Protein AF-A0AAD5BQA6-F1 (afdb_monomer_lite)

InterPro domains:
  IPR027443 Isopenicillin N synthase-like superfamily [G3DSA:2.60.120.330] (80-271)

pLDDT: mean 74.28, std 20.37, range [23.81, 93.25]

Organism: Ambrosia artemisiifolia (NCBI:txid4212)

Structure (mmCIF, N/CA/C/O backbone):
data_AF-A0AAD5BQA6-F1
#
_entry.id   AF-A0AAD5BQA6-F1
#
loop_
_atom_site.group_PDB
_atom_site.id
_atom_site.type_symbol
_atom_site.label_atom_id
_atom_site.label_alt_id
_atom_site.label_comp_id
_atom_site.label_asym_id
_atom_site.label_entity_id
_atom_site.label_seq_id
_atom_site.pdbx_PDB_ins_code
_atom_site.Cartn_x
_atom_site.Cartn_y
_atom_site.Cartn_z
_atom_site.occupancy
_atom_site.B_iso_or_equiv
_atom_site.auth_seq_id
_atom_site.auth_comp_id
_atom_site.auth_asym_id
_atom_site.auth_atom_id
_atom_site.pdbx_PDB_model_num
ATOM 1 N N . MET A 1 1 ? 14.893 -28.896 12.453 1.00 33.91 1 MET A N 1
ATOM 2 C CA . MET A 1 1 ? 14.801 -27.489 11.997 1.00 33.91 1 MET A CA 1
ATOM 3 C C . MET A 1 1 ? 13.351 -27.235 11.619 1.00 33.91 1 MET A C 1
ATOM 5 O O . MET A 1 1 ? 12.820 -28.103 10.938 1.00 33.91 1 MET A O 1
ATOM 9 N N . PRO A 1 2 ? 12.678 -26.171 12.090 1.00 37.53 2 PRO A N 1
ATOM 10 C CA . PRO A 1 2 ? 11.260 -25.986 11.795 1.00 37.53 2 PRO A CA 1
ATOM 11 C C . PRO A 1 2 ? 11.060 -25.791 10.284 1.00 37.53 2 PRO A C 1
ATOM 13 O O . PRO A 1 2 ? 11.787 -25.034 9.648 1.00 37.53 2 PRO A O 1
ATOM 16 N N . THR A 1 3 ? 10.118 -26.548 9.725 1.00 42.34 3 THR A N 1
ATOM 17 C CA . THR A 1 3 ? 9.929 -26.842 8.293 1.00 42.34 3 THR A CA 1
ATOM 18 C C . THR A 1 3 ? 8.849 -25.991 7.612 1.00 42.34 3 THR A C 1
ATOM 20 O O . THR A 1 3 ? 8.297 -26.394 6.593 1.00 42.34 3 THR A O 1
ATOM 23 N N . SER A 1 4 ? 8.524 -24.810 8.133 1.00 54.81 4 SER A N 1
ATOM 24 C CA . SER A 1 4 ? 7.542 -23.909 7.515 1.00 54.81 4 SER A CA 1
ATOM 25 C C . SER A 1 4 ? 7.793 -22.464 7.929 1.00 54.81 4 SER A C 1
ATOM 27 O O . SER A 1 4 ? 8.153 -22.208 9.079 1.00 54.81 4 SER A O 1
ATOM 29 N N . SER A 1 5 ? 7.579 -21.512 7.015 1.00 58.41 5 SER A N 1
ATOM 30 C CA . SER A 1 5 ? 7.538 -20.092 7.371 1.00 58.41 5 SER A CA 1
ATOM 31 C C . SER A 1 5 ? 6.461 -19.862 8.437 1.00 58.41 5 SER A C 1
ATOM 33 O O . SER A 1 5 ? 5.342 -20.345 8.252 1.00 58.41 5 SER A O 1
ATOM 35 N N . PRO A 1 6 ? 6.740 -19.115 9.518 1.00 68.31 6 PRO A N 1
ATOM 36 C CA . PRO A 1 6 ? 5.726 -18.783 10.521 1.00 68.31 6 PRO A CA 1
ATOM 37 C C . PRO A 1 6 ? 4.678 -17.786 9.996 1.00 68.31 6 PRO A C 1
ATOM 39 O O . PRO A 1 6 ? 3.644 -17.587 10.628 1.00 68.31 6 PRO A O 1
ATOM 42 N N . LEU A 1 7 ? 4.944 -17.155 8.846 1.00 78.94 7 LEU A N 1
ATOM 43 C CA . LEU A 1 7 ? 4.076 -16.145 8.259 1.00 78.94 7 LEU A CA 1
ATOM 44 C C . LEU A 1 7 ? 2.834 -16.741 7.608 1.00 78.94 7 LEU A C 1
ATOM 46 O O . LEU A 1 7 ? 2.902 -17.706 6.842 1.00 78.94 7 LEU A O 1
ATOM 50 N N . VAL A 1 8 ? 1.703 -16.091 7.872 1.00 85.44 8 VAL A N 1
ATOM 51 C CA . VAL A 1 8 ? 0.429 -16.419 7.241 1.00 85.44 8 VAL A CA 1
ATOM 52 C C . VAL A 1 8 ? 0.394 -15.844 5.826 1.00 85.44 8 VAL A C 1
ATOM 54 O O . VAL A 1 8 ? 0.895 -14.746 5.568 1.00 85.44 8 VAL A O 1
ATOM 57 N N . ARG A 1 9 ? -0.205 -16.605 4.908 1.00 87.25 9 ARG A N 1
ATOM 58 C CA . ARG A 1 9 ? -0.409 -16.224 3.508 1.00 87.25 9 ARG A CA 1
ATOM 59 C C . ARG A 1 9 ? -1.873 -15.873 3.302 1.00 87.25 9 ARG A C 1
ATOM 61 O O . ARG A 1 9 ? -2.748 -16.664 3.656 1.00 87.25 9 ARG A O 1
ATOM 68 N N . VAL A 1 10 ? -2.133 -14.699 2.743 1.00 90.44 10 VAL A N 1
ATOM 69 C CA . VAL A 1 10 ? -3.486 -14.191 2.500 1.00 90.44 10 VAL A CA 1
ATOM 70 C C . VAL A 1 10 ? -3.593 -13.753 1.049 1.00 90.44 10 VAL A C 1
ATOM 72 O O . VAL A 1 10 ? -2.739 -13.018 0.564 1.00 90.44 10 VAL A O 1
ATOM 75 N N . ARG A 1 11 ? -4.626 -14.191 0.330 1.00 90.69 11 ARG A N 1
ATOM 76 C CA . ARG A 1 11 ? -4.818 -13.782 -1.066 1.00 90.69 11 ARG A CA 1
ATOM 77 C C . ARG A 1 11 ? -5.412 -12.387 -1.137 1.00 90.69 11 ARG A C 1
ATOM 79 O O . ARG A 1 11 ? -6.344 -12.069 -0.403 1.00 90.69 11 ARG A O 1
ATOM 86 N N . LEU A 1 12 ? -4.931 -11.582 -2.081 1.00 89.56 12 LEU A N 1
ATOM 87 C CA . LEU A 1 12 ? -5.466 -10.246 -2.334 1.00 89.56 12 LEU A CA 1
ATOM 88 C C . LEU A 1 12 ? -6.960 -10.293 -2.683 1.00 89.56 12 LEU A C 1
ATOM 90 O O . LEU A 1 12 ? -7.716 -9.446 -2.223 1.00 89.56 12 LEU A O 1
ATOM 94 N N . SER A 1 13 ? -7.396 -11.305 -3.437 1.00 89.06 13 SER A N 1
ATOM 95 C CA . SER A 1 13 ? -8.810 -11.521 -3.775 1.00 89.06 13 SER A CA 1
ATOM 96 C C . SER A 1 13 ? -9.704 -11.706 -2.550 1.00 89.06 13 SER A C 1
ATOM 98 O O . SER A 1 13 ? -10.872 -11.347 -2.597 1.00 89.06 13 SER A O 1
ATOM 100 N N . ASP A 1 14 ? -9.157 -12.244 -1.456 1.00 89.06 14 ASP A N 1
ATOM 101 C CA . ASP A 1 14 ? -9.901 -12.455 -0.215 1.00 89.06 14 ASP A CA 1
ATOM 102 C C . ASP A 1 14 ? -9.928 -11.183 0.652 1.00 89.06 14 ASP A C 1
ATOM 104 O O . ASP A 1 14 ? -10.754 -11.086 1.551 1.00 89.06 14 ASP A O 1
ATOM 108 N N . LEU A 1 15 ? -9.042 -10.210 0.392 1.00 87.12 15 LEU A N 1
ATOM 109 C CA . LEU A 1 15 ? -8.965 -8.918 1.094 1.00 87.12 15 LEU A CA 1
ATOM 110 C C . LEU A 1 15 ? -9.758 -7.808 0.399 1.00 87.12 15 LEU A C 1
ATOM 112 O O . LEU A 1 15 ? -10.190 -6.854 1.043 1.00 87.12 15 LEU A O 1
ATOM 116 N N . VAL A 1 16 ? -9.948 -7.910 -0.914 1.00 81.81 16 VAL A N 1
ATOM 117 C CA . VAL A 1 16 ? -10.793 -6.988 -1.674 1.00 81.81 16 VAL A CA 1
ATOM 118 C C . VAL A 1 16 ? -12.223 -7.515 -1.586 1.00 81.81 16 VAL A C 1
ATOM 120 O O . VAL A 1 16 ? -12.639 -8.339 -2.393 1.00 81.81 16 VAL A O 1
ATOM 123 N N . GLY A 1 17 ? -12.953 -7.101 -0.546 1.00 64.81 17 GLY A N 1
ATOM 124 C CA . GLY A 1 17 ? -14.353 -7.484 -0.365 1.00 64.81 17 GLY A CA 1
ATOM 125 C C . GLY A 1 17 ? -15.173 -7.146 -1.612 1.00 64.81 17 GLY A C 1
ATOM 126 O O . GLY A 1 17 ? -15.212 -5.990 -2.025 1.00 64.81 17 GLY A O 1
ATOM 127 N N . TYR A 1 18 ? -15.795 -8.157 -2.220 1.00 52.44 18 TYR A N 1
ATOM 128 C CA . TYR A 1 18 ? -16.738 -7.973 -3.321 1.00 52.44 18 TYR A CA 1
ATOM 129 C C . TYR A 1 18 ? -17.976 -7.223 -2.802 1.00 52.44 18 TYR A C 1
ATOM 131 O O . TYR A 1 18 ? -18.426 -7.492 -1.686 1.00 52.44 18 TYR A O 1
ATOM 139 N N . ASP A 1 19 ? -18.481 -6.272 -3.590 1.00 50.84 19 ASP A N 1
ATOM 140 C CA . ASP A 1 19 ? -19.498 -5.270 -3.240 1.00 50.84 19 ASP A CA 1
ATOM 141 C C . ASP A 1 19 ? -20.541 -5.723 -2.195 1.00 50.84 19 ASP A C 1
ATOM 143 O O . ASP A 1 19 ? -21.534 -6.387 -2.490 1.00 50.84 19 ASP A O 1
ATOM 147 N N . GLY A 1 20 ? -20.325 -5.303 -0.945 1.00 53.91 20 GLY A N 1
ATOM 148 C CA . GLY A 1 20 ? -21.360 -5.215 0.089 1.00 53.91 20 GLY A CA 1
ATOM 149 C C . GLY A 1 20 ? -21.608 -6.446 0.969 1.00 53.91 20 GLY A C 1
ATOM 150 O O . GLY A 1 20 ? -22.183 -6.274 2.045 1.00 53.91 20 GLY A O 1
ATOM 151 N N . VAL A 1 21 ? -21.155 -7.655 0.609 1.00 57.34 21 VAL A N 1
ATOM 152 C CA . VAL A 1 21 ? -21.375 -8.857 1.444 1.00 57.34 21 VAL A CA 1
ATOM 153 C C . VAL A 1 21 ? -20.060 -9.360 2.032 1.00 57.34 21 VAL A C 1
ATOM 155 O O . VAL A 1 21 ? -19.203 -9.911 1.342 1.00 57.34 21 VAL A O 1
ATOM 158 N N . GLN A 1 22 ? -19.908 -9.190 3.349 1.00 65.62 22 GLN A N 1
ATOM 159 C CA . GLN A 1 22 ? -18.785 -9.754 4.097 1.00 65.62 22 GLN A CA 1
ATOM 160 C C . GLN A 1 22 ? -18.834 -11.277 3.988 1.00 65.62 22 GLN A C 1
ATOM 162 O O . GLN A 1 22 ? -19.669 -11.931 4.604 1.00 65.62 22 GLN A O 1
ATOM 167 N N . THR A 1 23 ? -17.949 -11.833 3.169 1.00 77.88 23 THR A N 1
ATOM 168 C CA . THR A 1 23 ? -17.827 -13.281 2.996 1.00 77.88 23 THR A CA 1
ATOM 169 C C . THR A 1 23 ? -17.000 -13.856 4.148 1.00 77.88 23 THR A C 1
ATOM 171 O O . THR A 1 23 ? -16.059 -13.210 4.614 1.00 77.88 23 THR A O 1
ATOM 174 N N . ASP A 1 24 ? -17.266 -15.091 4.575 1.00 83.12 24 ASP A N 1
ATOM 175 C CA . ASP A 1 24 ? -16.461 -15.774 5.604 1.00 83.12 24 ASP A CA 1
ATOM 176 C C . ASP A 1 24 ? -14.965 -15.824 5.252 1.00 83.12 24 ASP A C 1
ATOM 178 O O . ASP A 1 24 ? -14.099 -15.735 6.125 1.00 83.12 24 ASP A O 1
ATOM 182 N N . CYS A 1 25 ? -14.649 -15.913 3.956 1.00 86.69 25 CYS A N 1
ATOM 183 C CA . CYS A 1 25 ? -13.285 -15.826 3.439 1.00 86.69 25 CYS A CA 1
ATOM 184 C C . CYS A 1 25 ? -12.621 -14.485 3.776 1.00 86.69 25 CYS A C 1
ATOM 186 O O . CYS A 1 25 ? -11.467 -14.482 4.197 1.00 86.69 25 CYS A O 1
ATOM 188 N N . TYR A 1 26 ? -13.354 -13.373 3.653 1.00 87.88 26 TYR A N 1
ATOM 189 C CA . TYR A 1 26 ? -12.860 -12.038 3.991 1.00 87.88 26 TYR A CA 1
ATOM 190 C C . TYR A 1 26 ? -12.600 -11.911 5.492 1.00 87.88 26 TYR A C 1
ATOM 192 O O . TYR A 1 26 ? -11.524 -11.480 5.895 1.00 87.88 26 TYR A O 1
ATOM 200 N N . LEU A 1 27 ? -13.528 -12.365 6.340 1.00 88.62 27 LEU A N 1
ATOM 201 C CA . LEU A 1 27 ? -13.337 -12.328 7.797 1.00 88.62 27 LEU A CA 1
ATOM 202 C C . LEU A 1 27 ? -12.129 -13.164 8.237 1.00 88.62 27 LEU A C 1
ATOM 204 O O . LEU A 1 27 ? -11.314 -12.705 9.037 1.00 88.62 27 LEU A O 1
ATOM 208 N N . ARG A 1 28 ? -11.966 -14.362 7.665 1.00 90.88 28 ARG A N 1
ATOM 209 C CA . ARG A 1 28 ? -10.795 -15.210 7.920 1.00 90.88 28 ARG A CA 1
ATOM 210 C C . ARG A 1 28 ? -9.503 -14.562 7.421 1.00 90.88 28 ARG A C 1
ATOM 212 O O . ARG A 1 28 ? -8.487 -14.653 8.101 1.00 90.88 28 ARG A O 1
ATOM 219 N N . ALA A 1 29 ? -9.530 -13.921 6.253 1.00 91.75 29 ALA A N 1
ATOM 220 C CA . ALA A 1 29 ? -8.387 -13.205 5.695 1.00 91.75 29 ALA A CA 1
ATOM 221 C C . ALA A 1 29 ? -7.961 -12.029 6.586 1.00 91.75 29 ALA A C 1
ATOM 223 O O . ALA A 1 29 ? -6.770 -11.883 6.853 1.00 91.75 29 ALA A O 1
ATOM 224 N N . VAL A 1 30 ? -8.920 -11.251 7.099 1.00 91.88 30 VAL A N 1
ATOM 225 C CA . VAL A 1 30 ? -8.687 -10.152 8.050 1.00 91.88 30 VAL A CA 1
ATOM 226 C C . VAL A 1 30 ? -8.054 -10.668 9.343 1.00 91.88 30 VAL A C 1
ATOM 228 O O . VAL A 1 30 ? -7.016 -10.157 9.756 1.00 91.88 30 VAL A O 1
ATOM 231 N N . GLU A 1 31 ? -8.621 -11.715 9.947 1.00 92.31 31 GLU A N 1
ATOM 232 C CA . GLU A 1 31 ? -8.102 -12.300 11.193 1.00 92.31 31 GLU A CA 1
ATOM 233 C C . GLU A 1 31 ? -6.677 -12.844 11.018 1.00 92.31 31 GLU A C 1
ATOM 235 O O . GLU A 1 31 ? -5.788 -12.611 11.839 1.00 92.31 31 GLU A O 1
ATOM 240 N N . ASN A 1 32 ? -6.434 -13.525 9.899 1.00 92.06 32 ASN A N 1
ATOM 241 C CA . ASN A 1 32 ? -5.123 -14.047 9.537 1.00 92.06 32 ASN A CA 1
ATOM 242 C C . ASN A 1 32 ? -4.093 -12.935 9.305 1.00 92.06 32 ASN A C 1
ATOM 244 O O . ASN A 1 32 ? -2.955 -13.052 9.764 1.00 92.06 32 ASN A O 1
ATOM 248 N N . LEU A 1 33 ? -4.487 -11.870 8.602 1.00 92.88 33 LEU A N 1
ATOM 249 C CA . LEU A 1 33 ? -3.631 -10.727 8.306 1.00 92.88 33 LEU A CA 1
ATOM 250 C C . LEU A 1 33 ? -3.234 -10.007 9.594 1.00 92.88 33 LEU A C 1
ATOM 252 O O . LEU A 1 33 ? -2.045 -9.884 9.887 1.00 92.88 33 LEU A O 1
ATOM 256 N N . SER A 1 34 ? -4.216 -9.599 10.394 1.00 92.12 34 SER A N 1
ATOM 257 C CA . SER A 1 34 ? -3.971 -8.873 11.639 1.00 92.12 34 SER A CA 1
ATOM 258 C C . SER A 1 34 ? -3.251 -9.739 12.670 1.00 92.12 34 SER A C 1
ATOM 260 O O . SER A 1 34 ? -2.271 -9.293 13.259 1.00 92.12 34 SER A O 1
ATOM 262 N N . GLY A 1 35 ? -3.629 -11.013 12.810 1.00 91.25 35 GLY A N 1
ATOM 263 C CA . GLY A 1 35 ? -2.942 -11.944 13.703 1.00 91.25 35 GLY A CA 1
ATOM 264 C C . GLY A 1 35 ? -1.479 -12.196 13.318 1.00 91.25 35 GLY A C 1
ATOM 265 O O . GLY A 1 35 ? -0.637 -12.369 14.201 1.00 91.25 35 GLY A O 1
ATOM 266 N N . SER A 1 36 ? -1.151 -12.204 12.019 1.00 90.75 36 SER A N 1
ATOM 267 C CA . SER A 1 36 ? 0.240 -12.306 11.551 1.00 90.75 36 SER A CA 1
ATOM 268 C C . SER A 1 36 ? 1.026 -11.028 11.846 1.00 90.75 36 SER A C 1
ATOM 270 O O . SER A 1 36 ? 2.147 -11.114 12.343 1.00 90.75 36 SER A O 1
ATOM 272 N N . LEU A 1 37 ? 0.425 -9.854 11.624 1.00 89.31 37 LEU A N 1
ATOM 273 C CA . LEU A 1 37 ? 1.049 -8.567 11.942 1.00 89.31 37 LEU A CA 1
ATOM 274 C C . LEU A 1 37 ? 1.344 -8.434 13.442 1.00 89.31 37 LEU A C 1
ATOM 276 O O . LEU A 1 37 ? 2.471 -8.118 13.800 1.00 89.31 37 LEU A O 1
ATOM 280 N N . THR A 1 38 ? 0.399 -8.768 14.326 1.00 89.31 38 THR A N 1
ATOM 281 C CA . THR A 1 38 ? 0.604 -8.665 15.784 1.00 89.31 38 THR A CA 1
ATOM 282 C C . THR A 1 38 ? 1.669 -9.628 16.313 1.00 89.31 38 THR A C 1
ATOM 284 O O . THR A 1 38 ? 2.358 -9.306 17.276 1.00 89.31 38 THR A O 1
ATOM 287 N N . ARG A 1 39 ? 1.815 -10.820 15.719 1.00 87.75 39 ARG A N 1
ATOM 288 C CA . ARG A 1 39 ? 2.787 -11.827 16.190 1.00 87.75 39 ARG A CA 1
ATOM 289 C C . ARG A 1 39 ? 4.169 -11.681 15.571 1.00 87.75 39 ARG A C 1
ATOM 291 O O . ARG A 1 39 ? 5.157 -11.987 16.230 1.00 87.75 39 ARG A O 1
ATOM 298 N N . TYR A 1 40 ? 4.233 -11.276 14.307 1.00 84.25 40 TYR A N 1
ATOM 299 C CA . TYR A 1 40 ? 5.450 -11.371 13.508 1.00 84.25 40 TYR A CA 1
ATOM 300 C C . TYR A 1 40 ? 5.867 -10.044 12.862 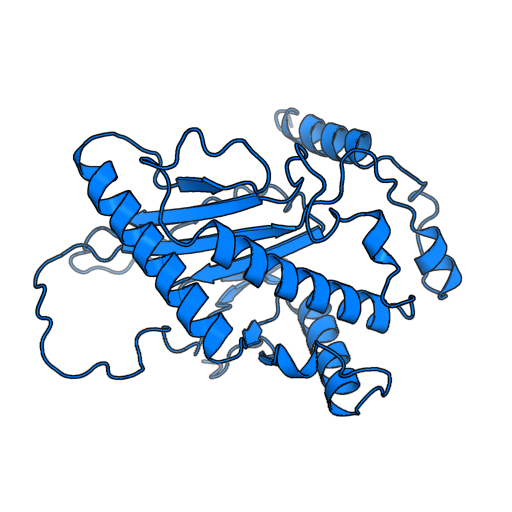1.00 84.25 40 TYR A C 1
ATOM 302 O O . TYR A 1 40 ? 6.940 -10.001 12.272 1.00 84.25 40 TYR A O 1
ATOM 310 N N . ASN A 1 41 ? 5.079 -8.968 12.959 1.00 85.94 41 ASN A N 1
ATOM 311 C CA . ASN A 1 41 ? 5.282 -7.698 12.237 1.00 85.94 41 ASN A CA 1
ATOM 312 C C . ASN A 1 41 ? 5.280 -7.824 10.702 1.00 85.94 41 ASN A C 1
ATOM 314 O O . ASN A 1 41 ? 5.640 -6.882 10.004 1.00 85.94 41 ASN A O 1
ATOM 318 N N . ALA A 1 42 ? 4.872 -8.971 10.155 1.00 88.31 42 ALA A N 1
ATOM 319 C CA . ALA A 1 42 ? 4.754 -9.170 8.717 1.00 88.31 42 ALA A CA 1
ATOM 320 C C . ALA A 1 42 ? 3.648 -10.164 8.362 1.00 88.31 42 ALA A C 1
ATOM 322 O O . ALA A 1 42 ? 3.194 -10.973 9.176 1.00 88.31 42 ALA A O 1
ATOM 323 N N . VAL A 1 43 ? 3.229 -10.100 7.103 1.00 90.81 43 VAL A N 1
ATOM 324 C CA . VAL A 1 43 ? 2.245 -10.979 6.472 1.00 90.81 43 VAL A CA 1
ATOM 325 C C . VAL A 1 43 ? 2.615 -11.132 4.999 1.00 90.81 43 VAL A C 1
ATOM 327 O O . VAL A 1 43 ? 3.141 -10.200 4.390 1.00 90.81 43 VAL A O 1
ATOM 330 N N . VAL A 1 44 ? 2.348 -12.298 4.411 1.00 90.31 44 VAL A N 1
ATOM 331 C CA . VAL A 1 44 ? 2.550 -12.518 2.975 1.00 90.31 44 VAL A CA 1
ATOM 332 C C . VAL A 1 44 ? 1.219 -12.346 2.254 1.00 90.31 44 VAL A C 1
ATOM 334 O O . VAL A 1 44 ? 0.272 -13.088 2.516 1.00 90.31 44 VAL A O 1
ATOM 337 N N . ILE A 1 45 ? 1.156 -11.397 1.319 1.00 91.25 45 ILE A N 1
ATOM 338 C CA . ILE A 1 45 ? -0.018 -11.197 0.464 1.00 91.25 45 ILE A CA 1
ATOM 339 C C . ILE A 1 45 ? 0.229 -11.848 -0.898 1.00 91.25 45 ILE A C 1
ATOM 341 O O . ILE A 1 45 ? 1.188 -11.525 -1.598 1.00 91.25 45 ILE A O 1
ATOM 345 N N . GLU A 1 46 ? -0.649 -12.767 -1.287 1.00 91.12 46 GLU A N 1
ATOM 346 C CA . GLU A 1 46 ? -0.613 -13.421 -2.590 1.00 91.12 46 GLU A CA 1
ATOM 347 C C . GLU A 1 46 ? -1.409 -12.605 -3.607 1.00 91.12 46 GLU A C 1
ATOM 349 O O . GLU A 1 46 ? -2.621 -12.423 -3.480 1.00 91.12 46 GLU A O 1
ATOM 354 N N . LEU A 1 47 ? -0.713 -12.108 -4.623 1.00 89.19 47 LEU A N 1
ATOM 355 C CA . LEU A 1 47 ? -1.307 -11.344 -5.715 1.00 89.19 47 LEU A CA 1
ATOM 356 C C . LEU A 1 47 ? -1.988 -12.277 -6.736 1.00 89.19 47 LEU A C 1
ATOM 358 O O . LEU A 1 47 ? -1.600 -13.441 -6.868 1.00 89.19 47 LEU A O 1
ATOM 362 N N . GLY A 1 48 ? -2.981 -11.764 -7.469 1.00 87.88 48 GLY A N 1
ATOM 363 C CA . GLY A 1 48 ? -3.583 -12.466 -8.614 1.00 87.88 48 GLY A CA 1
ATOM 364 C C . GLY A 1 48 ? -2.638 -12.524 -9.819 1.00 87.88 48 GLY A C 1
ATOM 365 O O . GLY A 1 48 ? -1.616 -11.843 -9.828 1.00 87.88 48 GLY A O 1
ATOM 366 N N . ASP A 1 49 ? -2.959 -13.321 -10.840 1.00 88.00 49 ASP A N 1
ATOM 367 C CA . ASP A 1 49 ? -2.034 -13.588 -11.956 1.00 88.00 49 ASP A CA 1
ATOM 368 C C . ASP A 1 49 ? -1.589 -12.319 -12.704 1.00 88.00 49 ASP A C 1
ATOM 370 O O . ASP A 1 49 ? -0.389 -12.120 -12.898 1.00 88.00 49 ASP A O 1
ATOM 374 N N . GLU A 1 50 ? -2.519 -11.414 -13.018 1.00 89.19 50 GLU A N 1
ATOM 375 C CA . GLU A 1 50 ? -2.226 -10.121 -13.659 1.00 89.19 50 GLU A CA 1
ATOM 376 C C . GLU A 1 50 ? -1.270 -9.260 -12.811 1.00 89.19 50 GLU A C 1
ATOM 378 O O . GLU A 1 50 ? -0.196 -8.851 -13.261 1.00 89.19 50 GLU A O 1
ATOM 383 N N . ASP A 1 51 ? -1.623 -9.052 -11.536 1.00 90.62 51 ASP A N 1
ATOM 384 C CA . ASP A 1 51 ? -0.846 -8.254 -10.582 1.00 90.62 51 ASP A CA 1
ATOM 385 C C . ASP A 1 51 ? 0.556 -8.878 -10.355 1.00 90.62 51 ASP A C 1
ATOM 387 O O . ASP A 1 51 ? 1.558 -8.171 -10.217 1.00 90.62 51 ASP A O 1
ATOM 391 N N . ARG A 1 52 ? 0.668 -10.217 -10.378 1.00 88.75 52 ARG A N 1
ATOM 392 C CA . ARG A 1 52 ? 1.946 -10.948 -10.266 1.00 88.75 52 ARG A CA 1
ATOM 393 C C . ARG A 1 52 ? 2.846 -10.753 -11.476 1.00 88.75 52 ARG A C 1
ATOM 395 O O . ARG A 1 52 ? 4.052 -10.566 -11.299 1.00 88.75 52 ARG A O 1
ATOM 402 N N . VAL A 1 53 ? 2.294 -10.842 -12.687 1.00 90.25 53 VAL A N 1
ATOM 403 C CA . VAL A 1 53 ? 3.054 -10.622 -13.927 1.00 90.25 53 VAL A CA 1
ATOM 404 C C . VAL A 1 53 ? 3.597 -9.199 -13.950 1.00 90.25 53 VAL A C 1
ATOM 406 O O . VAL A 1 53 ? 4.775 -9.006 -14.254 1.00 90.25 53 VAL A O 1
ATOM 409 N N . LEU A 1 54 ? 2.787 -8.227 -13.529 1.00 91.62 54 LEU A N 1
ATOM 410 C CA . LEU A 1 54 ? 3.206 -6.837 -13.411 1.00 91.62 54 LEU A CA 1
ATOM 411 C C . LEU A 1 54 ? 4.344 -6.647 -12.396 1.00 91.62 54 LEU A C 1
ATOM 413 O O . LEU A 1 54 ? 5.327 -5.973 -12.702 1.00 91.62 54 LEU A O 1
ATOM 417 N N . MET A 1 55 ? 4.267 -7.272 -11.213 1.00 90.44 55 MET A N 1
ATOM 418 C CA . MET A 1 55 ? 5.360 -7.212 -10.229 1.00 90.44 55 MET A CA 1
ATOM 419 C C . MET A 1 55 ? 6.658 -7.822 -10.754 1.00 90.44 55 MET A C 1
ATOM 421 O O . MET A 1 55 ? 7.734 -7.267 -10.528 1.00 90.44 55 MET A O 1
ATOM 425 N N . ARG A 1 56 ? 6.569 -8.951 -11.466 1.00 89.50 56 ARG A N 1
ATOM 426 C CA . ARG A 1 56 ? 7.738 -9.583 -12.087 1.00 89.50 56 ARG A CA 1
ATOM 427 C C . ARG A 1 56 ? 8.345 -8.677 -13.155 1.00 89.50 56 ARG A C 1
ATOM 429 O O . ARG A 1 56 ? 9.554 -8.465 -13.136 1.00 89.50 56 ARG A O 1
ATOM 436 N N . CYS A 1 57 ? 7.507 -8.107 -14.020 1.00 90.50 57 CYS A N 1
ATOM 437 C CA . CYS A 1 57 ? 7.934 -7.147 -15.031 1.00 90.50 57 CYS A CA 1
ATOM 438 C C . CYS A 1 57 ? 8.660 -5.961 -14.379 1.00 90.50 57 CYS A C 1
ATOM 440 O O . CYS A 1 57 ? 9.798 -5.683 -14.733 1.00 90.50 57 CYS A O 1
ATOM 442 N N . GLY A 1 58 ? 8.089 -5.360 -13.329 1.00 89.94 58 GLY A N 1
ATOM 443 C CA . GLY A 1 58 ? 8.729 -4.273 -12.583 1.00 89.94 58 GLY A CA 1
ATOM 444 C C . GLY A 1 58 ? 10.094 -4.631 -11.979 1.00 89.94 58 GLY A C 1
ATOM 445 O O . GLY A 1 58 ? 11.022 -3.823 -12.035 1.00 89.94 58 GLY A O 1
ATOM 446 N N . LEU A 1 59 ? 10.247 -5.840 -11.424 1.00 88.69 59 LEU A N 1
ATOM 447 C CA . LEU A 1 59 ? 11.521 -6.326 -10.871 1.00 88.69 59 LEU A CA 1
ATOM 448 C C . LEU A 1 59 ? 12.587 -6.522 -11.959 1.00 88.69 59 LEU A C 1
ATOM 450 O O . LEU A 1 59 ? 13.747 -6.146 -11.768 1.00 88.69 59 LEU A O 1
ATOM 454 N N . GLU A 1 60 ? 12.201 -7.089 -13.103 1.00 88.44 60 GLU A N 1
ATOM 455 C CA . GLU A 1 60 ? 13.077 -7.277 -14.265 1.00 88.44 60 GLU A CA 1
ATOM 456 C C . GLU A 1 60 ? 13.475 -5.932 -14.888 1.00 88.44 60 GLU A C 1
ATOM 458 O O . GLU A 1 60 ? 14.656 -5.708 -15.166 1.00 88.44 60 GLU A O 1
ATOM 463 N N . SER A 1 61 ? 12.528 -5.002 -15.020 1.00 87.88 61 SER A N 1
ATOM 464 C CA . SER A 1 61 ? 12.765 -3.631 -15.480 1.00 87.88 61 SER A CA 1
ATOM 465 C C . SER A 1 61 ? 13.746 -2.893 -14.573 1.00 87.88 61 SER A C 1
ATOM 467 O O . SER A 1 61 ? 14.721 -2.321 -15.063 1.00 87.88 61 SER A O 1
ATOM 469 N N . ALA A 1 62 ? 13.553 -2.963 -13.252 1.00 86.06 62 ALA A N 1
ATOM 470 C CA . ALA A 1 62 ? 14.489 -2.401 -12.281 1.00 86.06 62 ALA A CA 1
ATOM 471 C C . ALA A 1 62 ? 15.879 -3.043 -12.404 1.00 86.06 62 ALA A C 1
ATOM 473 O O . ALA A 1 62 ? 16.890 -2.343 -12.450 1.00 86.06 62 ALA A O 1
ATOM 474 N N . ARG A 1 63 ? 15.951 -4.375 -12.531 1.00 85.00 63 ARG A N 1
ATOM 475 C CA . ARG A 1 63 ? 17.220 -5.094 -12.716 1.00 85.00 63 ARG A CA 1
ATOM 476 C C . ARG A 1 63 ? 17.983 -4.598 -13.941 1.00 85.00 63 ARG A C 1
ATOM 478 O O . ARG A 1 63 ? 19.178 -4.324 -13.847 1.00 85.00 63 ARG A O 1
ATOM 485 N N . MET A 1 64 ? 17.310 -4.519 -15.087 1.00 83.44 64 MET A N 1
ATOM 486 C CA . MET A 1 64 ? 17.923 -4.082 -16.342 1.00 83.44 64 MET A CA 1
ATOM 487 C C . MET A 1 64 ? 18.365 -2.624 -16.254 1.00 83.44 64 MET A C 1
ATOM 489 O O . MET A 1 64 ? 19.487 -2.310 -16.637 1.00 83.44 64 MET A O 1
ATOM 493 N N . TYR A 1 65 ? 17.545 -1.767 -15.648 1.00 84.12 65 TYR A N 1
ATOM 494 C CA . TYR A 1 65 ? 17.881 -0.371 -15.395 1.00 84.12 65 TYR A CA 1
ATOM 495 C C . TYR A 1 65 ? 19.199 -0.207 -14.617 1.00 84.12 65 TYR A C 1
ATOM 497 O O . TYR A 1 65 ? 20.112 0.490 -15.067 1.00 84.12 65 TYR A O 1
ATOM 505 N N . PHE A 1 66 ? 19.347 -0.901 -13.484 1.00 83.12 66 PHE A N 1
ATOM 506 C CA . PHE A 1 66 ? 20.573 -0.823 -12.683 1.00 83.12 66 PHE A CA 1
ATOM 507 C C . PHE A 1 66 ? 21.771 -1.496 -13.352 1.00 83.12 66 PHE A C 1
ATOM 509 O O . PHE A 1 66 ? 22.900 -1.059 -13.142 1.00 83.12 66 PHE A O 1
ATOM 516 N N . ARG A 1 67 ? 21.559 -2.525 -14.180 1.00 79.25 67 ARG A N 1
ATOM 517 C CA . ARG A 1 67 ? 22.640 -3.143 -14.965 1.00 79.25 67 ARG A CA 1
ATOM 518 C C . ARG A 1 67 ? 23.192 -2.192 -16.020 1.00 79.25 67 ARG A C 1
ATOM 520 O O . ARG A 1 67 ? 24.408 -2.046 -16.104 1.00 79.25 67 ARG A O 1
ATOM 527 N N . THR A 1 68 ? 22.321 -1.518 -16.768 1.00 76.19 68 THR A N 1
ATOM 528 C CA . THR A 1 68 ? 22.728 -0.546 -17.792 1.00 76.19 68 THR A CA 1
ATOM 529 C C . THR A 1 68 ? 23.428 0.661 -17.165 1.00 76.19 68 THR A C 1
ATOM 531 O O . THR A 1 68 ? 24.414 1.159 -17.704 1.00 76.19 68 THR A O 1
ATOM 534 N N . ARG A 1 69 ? 22.966 1.120 -15.992 1.00 69.00 69 ARG A N 1
ATOM 535 C CA . ARG A 1 69 ? 23.508 2.323 -15.338 1.00 69.00 69 ARG A CA 1
ATOM 536 C C . ARG A 1 69 ? 24.728 2.051 -14.450 1.00 69.00 69 ARG A C 1
ATOM 538 O O . ARG A 1 69 ? 25.624 2.887 -14.392 1.00 69.00 69 ARG A O 1
ATOM 545 N N . GLY A 1 70 ? 24.803 0.879 -13.820 1.00 56.69 70 GLY A N 1
ATOM 546 C CA . GLY A 1 70 ? 25.906 0.463 -12.944 1.00 56.69 70 GLY A CA 1
ATOM 547 C C . GLY A 1 70 ? 27.232 0.197 -13.663 1.00 56.69 70 GLY A C 1
ATOM 548 O O . GLY A 1 70 ? 28.258 0.076 -13.003 1.00 56.69 70 GLY A O 1
ATOM 549 N N . GLN A 1 71 ? 27.233 0.136 -14.999 1.00 52.91 71 GLN A N 1
ATOM 550 C CA . GLN A 1 71 ? 28.459 0.119 -15.805 1.00 52.91 71 GLN A CA 1
ATOM 551 C C . GLN A 1 71 ? 29.001 1.525 -16.110 1.00 52.91 71 GLN A C 1
ATOM 553 O O . GLN A 1 71 ? 30.197 1.657 -16.347 1.00 52.91 71 GLN A O 1
ATOM 558 N N . ASN A 1 72 ? 28.161 2.569 -16.060 1.00 45.91 72 ASN A N 1
ATOM 559 C CA . ASN A 1 72 ? 28.518 3.911 -16.540 1.00 45.91 72 ASN A CA 1
ATOM 560 C C . ASN A 1 72 ? 28.493 5.014 -15.473 1.00 45.91 72 ASN A C 1
ATOM 562 O O . ASN A 1 72 ? 29.009 6.099 -15.720 1.00 45.91 72 ASN A O 1
ATOM 566 N N . CYS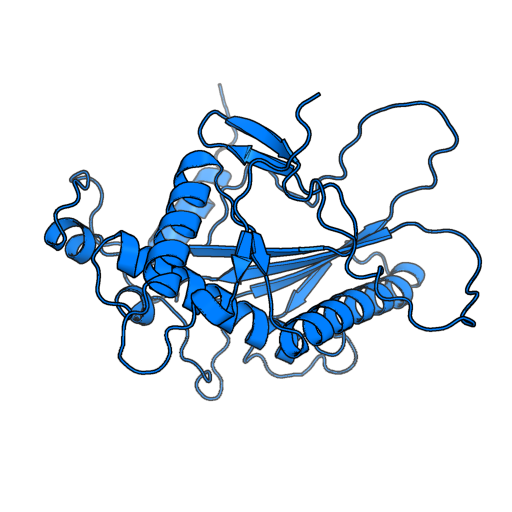 A 1 73 ? 27.909 4.794 -14.295 1.00 41.62 73 CYS A N 1
ATOM 567 C CA . CYS A 1 73 ? 27.882 5.813 -13.248 1.00 41.62 73 CYS A CA 1
ATOM 568 C C . CYS A 1 73 ? 27.676 5.157 -11.881 1.00 41.62 73 CYS A C 1
ATOM 570 O O . CYS A 1 73 ? 26.863 4.241 -11.767 1.00 41.62 73 CYS A O 1
ATOM 572 N N . GLY A 1 74 ? 28.376 5.641 -10.848 1.00 46.53 74 GLY A N 1
ATOM 573 C CA . GLY A 1 74 ? 28.304 5.181 -9.451 1.00 46.53 74 GLY A CA 1
ATOM 574 C C . GLY A 1 74 ? 26.956 5.442 -8.767 1.00 46.53 74 GLY A C 1
ATOM 575 O O . GLY A 1 74 ? 26.896 6.064 -7.715 1.00 46.53 74 GLY A O 1
ATOM 576 N N . SER A 1 75 ? 25.858 5.010 -9.386 1.00 54.50 75 SER A N 1
ATOM 577 C CA . SER A 1 75 ? 24.519 5.028 -8.816 1.00 54.50 75 SER A CA 1
ATOM 578 C C . SER A 1 75 ? 24.482 4.072 -7.628 1.00 54.50 75 SER A C 1
ATOM 580 O O . SER A 1 75 ? 24.859 2.908 -7.754 1.00 54.50 75 SER A O 1
ATOM 582 N N . ASN A 1 76 ? 23.991 4.560 -6.489 1.00 60.69 76 ASN A N 1
ATOM 583 C CA . ASN A 1 76 ? 23.917 3.868 -5.198 1.00 60.69 76 ASN A CA 1
ATOM 584 C C . ASN A 1 76 ? 22.996 2.620 -5.175 1.00 60.69 76 ASN A C 1
ATOM 586 O O . ASN A 1 76 ? 22.514 2.226 -4.117 1.00 60.69 76 ASN A O 1
ATOM 590 N N . GLY A 1 77 ? 22.703 2.003 -6.323 1.00 70.69 77 GLY A N 1
ATOM 591 C CA . GLY A 1 77 ? 21.883 0.796 -6.425 1.00 70.69 77 GLY A CA 1
ATOM 592 C C . GLY A 1 77 ? 20.416 0.999 -6.043 1.00 70.69 77 GLY A C 1
ATOM 593 O O . GLY A 1 77 ? 19.732 0.010 -5.800 1.00 70.69 77 GLY A O 1
ATOM 594 N N . PHE A 1 78 ? 19.923 2.242 -5.977 1.00 79.06 78 PHE A N 1
ATOM 595 C CA . PHE A 1 78 ? 18.520 2.555 -5.693 1.00 79.06 78 PHE A CA 1
ATOM 596 C C . PHE A 1 78 ? 17.950 3.626 -6.635 1.00 79.06 78 PHE A C 1
ATOM 598 O O . PHE A 1 78 ? 18.662 4.512 -7.108 1.00 79.06 78 PHE A O 1
ATOM 605 N N . TYR A 1 79 ? 16.643 3.555 -6.885 1.00 83.50 79 TYR A N 1
ATOM 606 C CA . TYR A 1 79 ? 15.844 4.475 -7.693 1.00 83.50 79 TYR A CA 1
ATOM 607 C C . TYR A 1 79 ? 14.534 4.753 -6.955 1.00 83.50 79 TYR A C 1
ATOM 609 O O . TYR A 1 79 ? 13.887 3.828 -6.465 1.00 83.50 79 TYR A O 1
ATOM 617 N N . LYS A 1 80 ? 14.142 6.025 -6.850 1.00 87.06 80 LYS A N 1
ATOM 618 C CA . LYS A 1 80 ? 12.930 6.448 -6.135 1.00 87.06 80 LYS A CA 1
ATOM 619 C C . LYS A 1 80 ? 11.903 6.956 -7.142 1.00 87.06 80 LYS A C 1
ATOM 621 O O . LYS A 1 80 ? 12.169 7.912 -7.860 1.00 87.06 80 LYS A O 1
ATOM 626 N N . TYR A 1 81 ? 10.729 6.341 -7.148 1.00 87.25 81 TYR A N 1
ATOM 627 C CA . TYR A 1 81 ? 9.572 6.730 -7.940 1.00 87.25 81 TYR A CA 1
ATOM 628 C C . TYR A 1 81 ? 8.483 7.331 -7.045 1.00 87.25 81 TYR A C 1
ATOM 630 O O . TYR A 1 81 ? 8.158 6.797 -5.979 1.00 87.25 81 TYR A O 1
ATOM 638 N N . ARG A 1 82 ? 7.889 8.434 -7.505 1.00 86.31 82 ARG A N 1
ATOM 639 C CA . ARG A 1 82 ? 6.748 9.098 -6.870 1.00 86.31 82 ARG A CA 1
ATOM 640 C C . ARG A 1 82 ? 5.752 9.515 -7.950 1.00 86.31 82 ARG A C 1
ATOM 642 O O . ARG A 1 82 ? 6.128 10.217 -8.886 1.00 86.31 82 ARG A O 1
ATOM 649 N N . ALA A 1 83 ? 4.501 9.082 -7.814 1.00 85.56 83 ALA A N 1
ATOM 650 C CA . ALA A 1 83 ? 3.439 9.413 -8.760 1.00 85.56 83 ALA A CA 1
ATOM 651 C C . ALA A 1 83 ? 3.097 10.915 -8.729 1.00 85.56 83 ALA A C 1
ATOM 653 O O . ALA A 1 83 ? 3.267 11.566 -7.698 1.00 85.56 83 ALA A O 1
ATOM 654 N N . GLY A 1 84 ? 2.626 11.457 -9.857 1.00 77.19 84 GLY A N 1
ATOM 655 C CA . GLY A 1 84 ? 2.159 12.845 -9.970 1.00 77.19 84 GLY A CA 1
ATOM 656 C C . GLY A 1 84 ? 3.248 13.913 -10.143 1.00 77.19 84 GLY A C 1
ATOM 657 O O . GLY A 1 84 ? 2.936 15.081 -10.354 1.00 77.19 84 GLY A O 1
ATOM 658 N N . ARG A 1 85 ? 4.534 13.539 -10.122 1.00 70.69 85 ARG A N 1
ATOM 659 C CA . ARG A 1 85 ? 5.606 14.435 -10.585 1.00 70.69 85 ARG A CA 1
ATOM 660 C C . ARG A 1 85 ? 5.649 14.452 -12.110 1.00 70.69 85 ARG A C 1
ATOM 662 O O . ARG A 1 85 ? 5.457 13.407 -12.734 1.00 70.69 85 ARG A O 1
ATOM 669 N N . ALA A 1 86 ? 5.906 15.631 -12.686 1.00 53.88 86 ALA A N 1
ATOM 670 C CA . ALA A 1 86 ? 6.129 15.775 -14.118 1.00 53.88 86 ALA A CA 1
ATOM 671 C C . ALA A 1 86 ? 7.182 14.754 -14.559 1.00 53.88 86 ALA A C 1
ATOM 673 O O . ALA A 1 86 ? 8.239 14.616 -13.940 1.00 53.88 86 ALA A O 1
ATOM 674 N N . LEU A 1 87 ? 6.831 14.004 -15.598 1.00 51.22 87 LEU A N 1
ATOM 675 C CA . LEU A 1 87 ? 7.611 12.938 -16.210 1.00 51.22 87 LEU A CA 1
ATOM 676 C C . LEU A 1 87 ? 8.816 13.525 -16.979 1.00 51.22 87 LEU A C 1
ATOM 678 O O . LEU A 1 87 ? 9.054 13.194 -18.133 1.00 51.22 87 LEU A O 1
ATOM 682 N N . GLU A 1 88 ? 9.580 14.430 -16.366 1.00 48.84 88 GLU A N 1
ATOM 683 C CA . GLU A 1 88 ? 10.772 15.031 -16.986 1.00 48.84 88 GLU A CA 1
ATOM 684 C C . GLU A 1 88 ? 11.965 14.061 -17.029 1.00 48.84 88 GLU A C 1
ATOM 686 O O . GLU A 1 88 ? 13.036 14.410 -17.503 1.00 48.84 88 GLU A O 1
ATOM 691 N N . ASP A 1 89 ? 11.766 12.815 -16.592 1.00 50.50 89 ASP A N 1
ATOM 692 C CA . ASP A 1 89 ? 12.798 11.781 -16.517 1.00 50.50 89 ASP A CA 1
ATOM 693 C C . ASP A 1 89 ? 12.357 10.480 -17.227 1.00 50.50 89 ASP A C 1
ATOM 695 O O . ASP A 1 89 ? 12.775 9.383 -16.847 1.00 50.50 89 ASP A O 1
ATOM 699 N N . THR A 1 90 ? 11.472 10.585 -18.240 1.00 51.62 90 THR A N 1
ATOM 700 C CA . THR A 1 90 ? 10.940 9.433 -19.016 1.00 51.62 90 THR A CA 1
ATOM 701 C C . THR A 1 90 ? 12.063 8.526 -19.521 1.00 51.62 90 THR A C 1
ATOM 703 O O . THR A 1 90 ? 11.943 7.304 -19.448 1.00 51.62 90 THR A O 1
ATOM 706 N N . ASP A 1 91 ? 13.185 9.118 -19.936 1.00 52.56 91 ASP A N 1
ATOM 707 C CA . ASP A 1 91 ? 14.333 8.392 -20.485 1.00 52.56 91 ASP A CA 1
ATOM 708 C C . ASP A 1 91 ? 15.236 7.764 -19.401 1.00 52.56 91 ASP A C 1
ATOM 710 O O . ASP A 1 91 ? 16.057 6.895 -19.701 1.00 52.56 91 ASP A O 1
ATOM 714 N N . SER A 1 92 ? 15.068 8.147 -18.126 1.00 67.44 92 SER A N 1
ATOM 715 C CA . SER A 1 92 ? 15.917 7.720 -16.999 1.00 67.44 92 SER A CA 1
ATOM 716 C C . SER A 1 92 ? 15.188 6.893 -15.937 1.00 67.44 92 SER A C 1
ATOM 718 O O . SER A 1 92 ? 15.774 6.626 -14.882 1.00 67.44 92 SER A O 1
ATOM 720 N N . SER A 1 93 ? 13.933 6.498 -16.152 1.00 75.56 93 SER A N 1
ATOM 721 C CA . SER A 1 93 ? 13.170 5.679 -15.200 1.00 75.56 93 SER A CA 1
ATOM 722 C C . SER A 1 93 ? 13.098 4.212 -15.643 1.00 75.56 93 SER A C 1
ATOM 724 O O . SER A 1 93 ? 13.031 3.937 -16.842 1.00 75.56 93 SER A O 1
ATOM 726 N N . PRO A 1 94 ? 13.109 3.231 -14.718 1.00 80.88 94 PRO A N 1
ATOM 727 C CA . PRO A 1 94 ? 12.760 1.866 -15.079 1.00 80.88 94 PRO A CA 1
ATOM 728 C C . PRO A 1 94 ? 11.337 1.837 -15.666 1.00 80.88 94 PRO A C 1
ATOM 730 O O . PRO A 1 94 ? 10.439 2.478 -15.110 1.00 80.88 94 PRO A O 1
ATOM 733 N N . PRO A 1 95 ? 11.086 1.081 -16.748 1.00 83.12 95 PRO A N 1
ATOM 734 C CA . PRO A 1 95 ? 9.733 0.938 -17.267 1.00 83.12 95 PRO A CA 1
ATOM 735 C C . PRO A 1 95 ? 8.804 0.289 -16.227 1.00 83.12 95 PRO A C 1
ATOM 737 O O . PRO A 1 95 ? 9.250 -0.363 -15.279 1.00 83.12 95 PRO A O 1
ATOM 740 N N . CYS A 1 96 ? 7.496 0.494 -16.400 1.00 84.88 96 CYS A N 1
ATOM 741 C CA . CYS A 1 96 ? 6.426 -0.086 -15.576 1.00 84.88 96 CYS A CA 1
ATOM 742 C C . CYS A 1 96 ? 6.334 0.418 -14.120 1.00 84.88 96 CYS A C 1
ATOM 744 O O . CYS A 1 96 ? 5.463 -0.041 -13.383 1.00 84.88 96 CYS A O 1
ATOM 746 N N . MET A 1 97 ? 7.156 1.382 -13.678 1.00 88.81 97 MET A N 1
ATOM 747 C CA . MET A 1 97 ? 7.112 1.871 -12.284 1.00 88.81 97 MET A CA 1
ATOM 748 C C . MET A 1 97 ? 5.772 2.512 -11.902 1.00 88.81 97 MET A C 1
ATOM 750 O O . MET A 1 97 ? 5.313 2.323 -10.778 1.00 88.81 97 MET A O 1
ATOM 754 N N . ALA A 1 98 ? 5.107 3.206 -12.830 1.00 89.38 98 ALA A N 1
ATOM 755 C CA . ALA A 1 98 ? 3.780 3.781 -12.597 1.00 89.38 98 ALA A CA 1
ATOM 756 C C . ALA A 1 98 ? 2.715 2.701 -12.335 1.00 89.38 98 ALA A C 1
ATOM 758 O O . ALA A 1 98 ? 1.908 2.808 -11.408 1.00 89.38 98 ALA A O 1
ATOM 759 N N . ASP A 1 99 ? 2.744 1.626 -13.121 1.00 91.31 99 ASP A N 1
ATOM 760 C CA . ASP A 1 99 ? 1.823 0.502 -12.982 1.00 91.31 99 ASP A CA 1
ATOM 761 C C . ASP A 1 99 ? 2.100 -0.282 -11.700 1.00 91.31 99 ASP A C 1
ATOM 763 O O . ASP A 1 99 ? 1.173 -0.603 -10.953 1.00 91.31 99 ASP A O 1
ATOM 767 N N . VAL A 1 100 ? 3.380 -0.517 -11.390 1.00 92.81 100 VAL A N 1
ATOM 768 C CA . VAL A 1 100 ? 3.806 -1.141 -10.132 1.00 92.81 100 VAL A CA 1
ATOM 769 C C . VAL A 1 100 ? 3.331 -0.321 -8.936 1.00 92.81 100 VAL A C 1
ATOM 771 O O . VAL A 1 100 ? 2.758 -0.883 -8.004 1.00 92.81 100 VAL A O 1
ATOM 774 N N . PHE A 1 101 ? 3.527 0.999 -8.969 1.00 92.44 101 PHE A N 1
ATOM 775 C CA . PHE A 1 101 ? 3.097 1.912 -7.913 1.00 92.44 101 PHE A CA 1
ATOM 776 C C . PHE A 1 101 ? 1.587 1.820 -7.682 1.00 92.44 101 PHE A C 1
ATOM 778 O O . PHE A 1 101 ? 1.135 1.674 -6.547 1.00 92.44 101 PHE A O 1
ATOM 785 N N . ARG A 1 102 ? 0.799 1.837 -8.760 1.00 92.06 102 ARG A N 1
ATOM 786 C CA . ARG A 1 102 ? -0.662 1.708 -8.704 1.00 92.06 102 ARG A CA 1
ATOM 787 C C . ARG A 1 102 ? -1.101 0.349 -8.151 1.00 92.06 102 ARG A C 1
ATOM 789 O O . ARG A 1 102 ? -1.995 0.296 -7.306 1.00 92.06 102 ARG A O 1
ATOM 796 N N . CYS A 1 103 ? -0.451 -0.734 -8.574 1.00 92.50 103 CYS A N 1
ATOM 797 C CA . CYS A 1 103 ? -0.718 -2.085 -8.081 1.00 92.50 103 CYS A CA 1
ATOM 798 C C . CYS A 1 103 ? -0.381 -2.229 -6.588 1.00 92.50 103 CYS A C 1
ATOM 800 O O . CYS A 1 103 ? -1.218 -2.681 -5.809 1.00 92.50 103 CYS A O 1
ATOM 802 N N . MET A 1 104 ? 0.808 -1.800 -6.157 1.00 92.62 104 MET A N 1
ATOM 803 C CA . MET A 1 104 ? 1.195 -1.839 -4.743 1.00 92.62 104 MET A CA 1
ATOM 804 C C . MET A 1 104 ? 0.307 -0.922 -3.889 1.00 92.62 104 MET A C 1
ATOM 806 O O . MET A 1 104 ? -0.128 -1.327 -2.814 1.00 92.62 104 MET A O 1
ATOM 810 N N . GLY A 1 105 ? -0.073 0.256 -4.391 1.00 92.00 105 GLY A N 1
ATOM 811 C CA . GLY A 1 105 ? -1.023 1.145 -3.719 1.00 92.00 105 GLY A CA 1
ATOM 812 C C . GLY A 1 105 ? -2.411 0.520 -3.529 1.00 92.00 105 GLY A C 1
ATOM 813 O O . GLY A 1 105 ? -3.014 0.673 -2.468 1.00 92.00 105 GLY A O 1
ATOM 814 N N . LYS A 1 106 ? -2.915 -0.234 -4.517 1.00 91.94 106 LYS A N 1
ATOM 815 C CA . LYS A 1 106 ? -4.162 -1.017 -4.397 1.00 91.94 106 LYS A CA 1
ATOM 816 C C . LYS A 1 106 ? -4.055 -2.067 -3.286 1.00 91.94 106 LYS A C 1
ATOM 818 O O . LYS A 1 106 ? -4.957 -2.172 -2.459 1.00 91.94 106 LYS A O 1
ATOM 823 N N . VAL A 1 107 ? -2.950 -2.813 -3.245 1.00 93.25 107 VAL A N 1
ATOM 824 C CA . VAL A 1 107 ? -2.697 -3.843 -2.220 1.00 93.25 107 VAL A CA 1
ATOM 825 C C . VAL A 1 107 ? -2.604 -3.222 -0.826 1.00 93.25 107 VAL A C 1
ATOM 827 O O . VAL A 1 107 ? -3.209 -3.732 0.114 1.00 93.25 107 VAL A O 1
ATOM 830 N N . ALA A 1 108 ? -1.898 -2.098 -0.696 1.00 93.19 108 ALA A N 1
ATOM 831 C CA . ALA A 1 108 ? -1.705 -1.420 0.581 1.00 93.19 108 ALA A CA 1
ATOM 832 C C . ALA A 1 108 ? -3.031 -0.883 1.142 1.00 93.19 108 ALA A C 1
ATOM 834 O O . ALA A 1 108 ? -3.322 -1.073 2.321 1.00 93.19 108 ALA A O 1
ATOM 835 N N . ARG A 1 109 ? -3.882 -0.293 0.288 1.00 91.75 109 ARG A N 1
ATOM 836 C CA . ARG A 1 109 ? -5.235 0.141 0.679 1.00 91.75 109 ARG A CA 1
ATOM 837 C C . ARG A 1 109 ? -6.122 -1.039 1.088 1.00 91.75 109 ARG A C 1
ATOM 839 O O . ARG A 1 109 ? -6.810 -0.951 2.098 1.00 91.75 109 ARG A O 1
ATOM 846 N N . ALA A 1 110 ? -6.065 -2.165 0.373 1.00 91.19 110 ALA A N 1
ATOM 847 C CA . ALA A 1 110 ? -6.799 -3.373 0.765 1.00 91.19 110 ALA A CA 1
ATOM 848 C C . ALA A 1 110 ? -6.345 -3.906 2.140 1.00 91.19 110 ALA A C 1
ATOM 850 O O . ALA A 1 110 ? -7.178 -4.271 2.969 1.00 91.19 110 ALA A O 1
ATOM 851 N N . ALA A 1 111 ? -5.036 -3.891 2.412 1.00 92.88 111 ALA A N 1
ATOM 852 C CA . ALA A 1 111 ? -4.488 -4.265 3.714 1.00 92.88 111 ALA A CA 1
ATOM 853 C C . ALA A 1 111 ? -4.918 -3.294 4.830 1.00 92.88 111 ALA A C 1
ATOM 855 O O . ALA A 1 111 ? -5.324 -3.749 5.898 1.00 92.88 111 ALA A O 1
ATOM 856 N N . LEU A 1 112 ? -4.910 -1.977 4.587 1.00 91.38 112 LEU A N 1
ATOM 857 C CA . LEU A 1 112 ? -5.415 -0.993 5.556 1.00 91.38 112 LEU A CA 1
ATOM 858 C C . LEU A 1 112 ? -6.902 -1.173 5.853 1.00 91.38 112 LEU A C 1
ATOM 860 O O . LEU A 1 112 ? -7.292 -1.113 7.016 1.00 91.38 112 LEU A O 1
ATOM 864 N N . ASN A 1 113 ? -7.725 -1.445 4.841 1.00 90.25 113 ASN A N 1
ATOM 865 C CA . ASN A 1 113 ? -9.153 -1.699 5.040 1.00 90.25 113 ASN A CA 1
ATOM 866 C C . ASN A 1 113 ? -9.383 -2.951 5.901 1.00 90.25 113 ASN A C 1
ATOM 868 O O . ASN A 1 113 ? -10.272 -2.966 6.758 1.00 90.25 113 ASN A O 1
ATOM 872 N N . ALA A 1 114 ? -8.555 -3.984 5.718 1.00 90.50 114 ALA A N 1
ATOM 873 C CA . ALA A 1 114 ? -8.573 -5.177 6.556 1.00 90.50 114 ALA A CA 1
ATOM 874 C C . ALA A 1 114 ? -8.163 -4.867 8.007 1.00 90.50 114 ALA A C 1
ATOM 876 O O . ALA A 1 114 ? -8.856 -5.273 8.940 1.00 90.50 114 ALA A O 1
ATOM 877 N N . ILE A 1 115 ? -7.103 -4.077 8.212 1.00 91.44 115 ILE A N 1
ATOM 878 C CA . ILE A 1 115 ? -6.674 -3.625 9.546 1.00 91.44 115 ILE A CA 1
ATOM 879 C C . ILE A 1 115 ? -7.769 -2.781 10.213 1.00 91.44 115 ILE A C 1
ATOM 881 O O . ILE A 1 115 ? -8.107 -3.024 11.372 1.00 91.44 115 ILE A O 1
ATOM 885 N N . ALA A 1 116 ? -8.386 -1.848 9.481 1.00 90.88 116 ALA A N 1
ATOM 886 C CA . ALA A 1 116 ? -9.507 -1.043 9.965 1.00 90.88 116 ALA A CA 1
ATOM 887 C C . ALA A 1 116 ? -10.646 -1.939 10.461 1.00 90.88 116 ALA A C 1
ATOM 889 O O . ALA A 1 116 ? -11.186 -1.729 11.548 1.00 90.88 116 ALA A O 1
ATOM 890 N N . ARG A 1 117 ? -10.966 -2.993 9.700 1.00 90.06 117 ARG A N 1
ATOM 891 C CA . ARG A 1 117 ? -12.008 -3.948 10.073 1.00 90.06 117 ARG A CA 1
ATOM 892 C C . ARG A 1 117 ? -11.660 -4.724 11.340 1.00 90.06 117 ARG A C 1
ATOM 894 O O . ARG A 1 117 ? -12.536 -4.876 12.191 1.00 90.06 117 ARG A O 1
ATOM 901 N N . HIS A 1 118 ? -10.417 -5.180 11.488 1.00 90.31 118 HIS A N 1
ATOM 902 C CA . HIS A 1 118 ? -9.961 -5.857 12.706 1.00 90.31 118 HIS A CA 1
ATOM 903 C C . HIS A 1 118 ? -10.044 -4.937 13.936 1.00 90.31 118 HIS A C 1
ATOM 905 O O . HIS A 1 118 ? -10.476 -5.358 15.007 1.00 90.31 118 HIS A O 1
ATOM 911 N N . LEU A 1 119 ? -9.750 -3.646 13.756 1.00 90.81 119 LEU A N 1
ATOM 912 C CA . LEU A 1 119 ? -9.919 -2.613 14.782 1.00 90.81 119 LEU A CA 1
ATOM 913 C C . LEU A 1 119 ? -11.381 -2.191 15.005 1.00 90.81 119 LEU A C 1
ATOM 915 O O . LEU A 1 119 ? -11.633 -1.316 15.829 1.00 90.81 119 LEU A O 1
ATOM 919 N N . ARG A 1 120 ? -12.351 -2.815 14.324 1.00 90.00 120 ARG A N 1
ATOM 920 C CA . ARG A 1 120 ? -13.786 -2.471 14.381 1.00 90.00 120 ARG A CA 1
ATOM 921 C C . ARG A 1 120 ? -14.086 -1.032 13.945 1.00 90.00 120 ARG A C 1
ATOM 923 O O . ARG A 1 120 ? -15.094 -0.455 14.344 1.00 90.00 120 ARG A O 1
ATOM 930 N N . LEU A 1 121 ? -13.229 -0.472 13.098 1.00 89.12 121 LEU A N 1
ATOM 931 C CA . LEU A 1 121 ? -13.435 0.813 12.447 1.00 89.12 121 LEU A CA 1
ATOM 932 C C . LEU A 1 121 ? -14.255 0.642 11.164 1.00 89.12 121 LEU A C 1
ATOM 934 O O . LEU A 1 121 ? -14.463 -0.469 10.660 1.00 89.12 121 LEU A O 1
ATOM 938 N N . ARG A 1 122 ? -14.702 1.771 10.608 1.00 85.75 122 ARG A N 1
ATOM 939 C CA . ARG A 1 122 ? -15.224 1.807 9.240 1.00 85.75 122 ARG A CA 1
ATOM 940 C C . ARG A 1 122 ? -14.106 1.480 8.248 1.00 85.75 122 ARG A C 1
ATOM 942 O O . ARG A 1 122 ? -12.952 1.827 8.480 1.00 85.75 122 ARG A O 1
ATOM 949 N N . SER A 1 123 ? -14.448 0.858 7.122 1.00 82.75 123 SER A N 1
ATOM 950 C CA . SER A 1 123 ? -13.468 0.506 6.085 1.00 82.75 123 SER A CA 1
ATOM 951 C C . SER A 1 123 ? -12.769 1.721 5.468 1.00 82.75 123 SER A C 1
ATOM 953 O O . SER A 1 123 ? -11.656 1.584 4.992 1.00 82.75 123 SER A O 1
ATOM 955 N N . ASP A 1 124 ? -13.390 2.899 5.506 1.00 84.19 124 ASP A N 1
ATOM 956 C CA . ASP A 1 124 ? -12.837 4.166 5.020 1.00 84.19 124 ASP A CA 1
ATOM 957 C C . ASP A 1 124 ? -12.156 4.999 6.117 1.00 84.19 124 ASP A C 1
ATOM 959 O O . ASP A 1 124 ? -11.757 6.135 5.867 1.00 84.19 124 ASP A O 1
ATOM 963 N N . ALA A 1 125 ? -11.991 4.450 7.327 1.00 86.56 125 ALA A N 1
ATOM 964 C CA . ALA A 1 125 ? -11.465 5.193 8.470 1.00 86.56 125 ALA A CA 1
ATOM 965 C C . ALA A 1 125 ? -10.070 5.778 8.221 1.00 86.56 125 ALA A C 1
ATOM 967 O O . ALA A 1 125 ? -9.762 6.814 8.791 1.00 86.56 125 ALA A O 1
ATOM 968 N N . PHE A 1 126 ? -9.253 5.169 7.358 1.00 89.62 126 PHE A N 1
ATOM 969 C CA . PHE A 1 126 ? -7.916 5.668 7.023 1.00 89.62 126 PHE A CA 1
ATOM 970 C C . PHE A 1 126 ? -7.861 6.483 5.727 1.00 89.62 126 PHE A C 1
ATOM 972 O O . PHE A 1 126 ? -6.816 7.049 5.433 1.00 89.62 126 PHE A O 1
ATOM 979 N N . ASN A 1 127 ? -8.951 6.588 4.958 1.00 89.06 127 ASN A N 1
ATOM 980 C CA . ASN A 1 127 ? -8.916 7.241 3.643 1.00 89.06 127 ASN A CA 1
ATOM 981 C C . ASN A 1 127 ? -8.516 8.718 3.731 1.00 89.06 127 ASN A C 1
ATOM 983 O O . ASN A 1 127 ? -7.792 9.191 2.869 1.00 89.06 127 ASN A O 1
ATOM 987 N N . HIS A 1 128 ? -8.917 9.410 4.800 1.00 89.38 128 HIS A N 1
ATOM 988 C CA . HIS A 1 128 ? -8.558 10.810 5.051 1.00 89.38 128 HIS A CA 1
ATOM 989 C C . HIS A 1 128 ? -7.058 11.037 5.313 1.00 89.38 128 HIS A C 1
ATOM 991 O O . HIS A 1 128 ? -6.608 12.177 5.308 1.00 89.38 128 HIS A O 1
ATOM 997 N N . LEU A 1 129 ? -6.296 9.972 5.589 1.00 90.56 129 LEU A N 1
ATOM 998 C CA . LEU A 1 129 ? -4.845 10.038 5.740 1.00 90.56 129 LEU A CA 1
ATOM 999 C C . LEU A 1 129 ? -4.119 9.797 4.418 1.00 90.56 129 LEU A C 1
ATOM 1001 O O . LEU A 1 129 ? -2.921 10.026 4.359 1.00 90.56 129 LEU A O 1
ATOM 1005 N N . LEU A 1 130 ? -4.777 9.257 3.393 1.00 91.44 130 LEU A N 1
ATOM 1006 C CA . LEU A 1 130 ? -4.119 8.755 2.188 1.00 91.44 130 LEU A CA 1
ATOM 1007 C C . LEU A 1 130 ? -4.323 9.696 1.008 1.00 91.44 130 LEU A C 1
ATOM 1009 O O . LEU A 1 130 ? -5.311 10.415 0.944 1.00 91.44 130 LEU A O 1
ATOM 1013 N N . ASP A 1 131 ? -3.417 9.623 0.031 1.00 89.50 131 ASP A N 1
ATOM 1014 C CA . ASP A 1 131 ? -3.616 10.321 -1.236 1.00 89.50 131 ASP A CA 1
ATOM 1015 C C . ASP A 1 131 ? -4.862 9.801 -1.974 1.00 89.50 131 ASP A C 1
ATOM 1017 O O . ASP A 1 131 ? -5.116 8.581 -2.013 1.00 89.50 131 ASP A O 1
ATOM 1021 N N . ASP A 1 132 ? -5.569 10.723 -2.633 1.00 84.88 132 ASP A N 1
ATOM 1022 C CA . ASP A 1 132 ? -6.684 10.416 -3.525 1.00 84.88 132 ASP A CA 1
ATOM 1023 C C . ASP A 1 132 ? -6.263 9.443 -4.638 1.00 84.88 132 ASP A C 1
ATOM 1025 O O . ASP A 1 132 ? -5.106 9.373 -5.072 1.00 84.88 132 ASP A O 1
ATOM 1029 N N . ASN A 1 133 ? -7.217 8.631 -5.092 1.00 81.62 133 ASN A N 1
ATOM 1030 C CA . ASN A 1 133 ? -6.992 7.642 -6.140 1.00 81.62 133 ASN A CA 1
ATOM 1031 C C . ASN A 1 133 ? -8.135 7.676 -7.168 1.00 81.62 133 ASN A C 1
ATOM 1033 O O . ASN A 1 133 ? -9.206 7.139 -6.870 1.00 81.62 133 ASN A O 1
ATOM 1037 N N . PRO A 1 134 ? -7.919 8.233 -8.376 1.00 82.75 134 PRO A N 1
ATOM 1038 C CA . PRO A 1 134 ? -6.652 8.764 -8.904 1.00 82.75 134 PRO A CA 1
ATOM 1039 C C . PRO A 1 134 ? -6.205 10.072 -8.226 1.00 82.75 134 PRO A C 1
ATOM 1041 O O . PRO A 1 134 ? -7.025 10.780 -7.654 1.00 82.75 134 PRO A O 1
ATOM 1044 N N . LEU A 1 135 ? -4.906 10.384 -8.314 1.00 84.44 135 LEU A N 1
ATOM 1045 C CA . LEU A 1 135 ? -4.345 11.635 -7.790 1.00 84.44 135 LEU A CA 1
ATOM 1046 C C . LEU A 1 135 ? -4.942 12.854 -8.517 1.00 84.44 135 LEU A C 1
ATOM 1048 O O . LEU A 1 135 ? -5.158 12.770 -9.734 1.00 84.44 135 LEU A O 1
ATOM 1052 N N . PRO A 1 136 ? -5.146 13.991 -7.830 1.00 82.56 136 PRO A N 1
ATOM 1053 C CA . PRO A 1 136 ? -5.568 15.230 -8.466 1.00 82.56 136 PRO A CA 1
ATOM 1054 C C . PRO A 1 136 ? -4.509 15.741 -9.452 1.00 82.56 136 PRO A C 1
ATOM 1056 O O . PRO A 1 136 ? -3.321 15.415 -9.368 1.00 82.56 136 PRO A O 1
ATOM 1059 N N . ALA A 1 137 ? -4.936 16.551 -10.421 1.00 76.75 137 ALA A N 1
ATOM 1060 C CA . ALA A 1 137 ? -4.020 17.116 -11.406 1.00 76.75 137 ALA A CA 1
ATOM 1061 C C . ALA A 1 137 ? -2.948 17.987 -10.722 1.00 76.75 137 ALA A C 1
ATOM 1063 O O . ALA A 1 137 ? -3.273 18.834 -9.897 1.00 76.75 137 ALA A O 1
ATOM 1064 N N . ASN A 1 138 ? -1.683 17.809 -11.119 1.00 76.38 138 ASN A N 1
ATOM 1065 C CA . ASN A 1 138 ? -0.500 18.506 -10.586 1.00 76.38 138 ASN A CA 1
ATOM 1066 C C . ASN A 1 138 ? -0.136 18.201 -9.124 1.00 76.38 138 ASN A C 1
ATOM 1068 O O . ASN A 1 138 ? 0.744 18.861 -8.570 1.00 76.38 138 ASN A O 1
ATOM 1072 N N . GLU A 1 139 ? -0.748 17.190 -8.512 1.00 82.38 139 GLU A N 1
ATOM 1073 C CA . GLU A 1 139 ? -0.380 16.755 -7.170 1.00 82.38 139 GLU A CA 1
ATOM 1074 C C . GLU A 1 139 ? 0.532 15.535 -7.208 1.00 82.38 139 GLU A C 1
ATOM 1076 O O . GLU A 1 139 ? 0.267 14.542 -7.886 1.00 82.38 139 GLU A O 1
ATOM 1081 N N . ALA A 1 140 ? 1.621 15.604 -6.444 1.00 84.50 140 ALA A N 1
ATOM 1082 C CA . ALA A 1 140 ? 2.510 14.473 -6.248 1.00 84.50 140 ALA A CA 1
ATOM 1083 C C . ALA A 1 140 ? 2.048 13.639 -5.051 1.00 84.50 140 ALA A C 1
ATOM 1085 O O . ALA A 1 140 ? 1.761 14.179 -3.987 1.00 84.50 140 ALA A O 1
ATOM 1086 N N . SER A 1 141 ? 2.076 12.317 -5.198 1.00 88.00 141 SER A N 1
ATOM 1087 C CA . SER A 1 141 ? 1.754 11.401 -4.104 1.00 88.00 141 SER A CA 1
ATOM 1088 C C . SER A 1 141 ? 2.735 11.546 -2.938 1.00 88.00 141 SER A C 1
ATOM 1090 O O . SER A 1 141 ? 3.947 11.700 -3.128 1.00 88.00 141 SER A O 1
ATOM 1092 N N . SER A 1 142 ? 2.217 11.435 -1.719 1.00 89.12 142 SER A N 1
ATOM 1093 C CA . SER A 1 142 ? 3.009 11.343 -0.492 1.00 89.12 142 SER A CA 1
ATOM 1094 C C . SER A 1 142 ? 3.786 10.022 -0.437 1.00 89.12 142 SER A C 1
ATOM 1096 O O . SER A 1 142 ? 4.939 9.972 0.008 1.00 89.12 142 SER A O 1
ATOM 1098 N N . SER A 1 143 ? 3.177 8.955 -0.959 1.00 90.19 143 SER A N 1
ATOM 1099 C CA . SER A 1 143 ? 3.741 7.604 -1.006 1.00 90.19 143 SER A CA 1
ATOM 1100 C C . SER A 1 143 ? 4.916 7.485 -1.981 1.00 90.19 143 SER A C 1
ATOM 1102 O O . SER A 1 143 ? 5.044 8.234 -2.954 1.00 90.19 143 SER A O 1
ATOM 1104 N N . VAL A 1 144 ? 5.816 6.535 -1.718 1.00 90.38 144 VAL A N 1
ATOM 1105 C CA . VAL A 1 144 ? 7.063 6.374 -2.485 1.00 90.38 144 VAL A CA 1
ATOM 1106 C C . VAL A 1 144 ? 7.295 4.908 -2.813 1.00 90.38 144 VAL A C 1
ATOM 1108 O O . VAL A 1 144 ? 7.264 4.054 -1.929 1.00 90.38 144 VAL A O 1
ATOM 1111 N N . LEU A 1 145 ? 7.604 4.633 -4.078 1.00 89.31 145 LEU A N 1
ATOM 1112 C CA . LEU A 1 145 ? 8.121 3.345 -4.528 1.00 89.31 145 LEU A CA 1
ATOM 1113 C C . LEU A 1 145 ? 9.638 3.448 -4.681 1.00 89.31 145 LEU A C 1
ATOM 1115 O O . LEU A 1 145 ? 10.146 4.348 -5.342 1.00 89.31 145 LEU A O 1
ATOM 1119 N N . VAL A 1 146 ? 10.370 2.526 -4.076 1.00 88.38 146 VAL A N 1
ATOM 1120 C CA . VAL A 1 146 ? 11.826 2.446 -4.165 1.00 88.38 146 VAL A CA 1
ATOM 1121 C C . VAL A 1 146 ? 12.190 1.141 -4.850 1.00 88.38 146 VAL A C 1
ATOM 1123 O O . VAL A 1 146 ? 11.849 0.066 -4.364 1.00 88.38 146 VAL A O 1
ATOM 1126 N N . ALA A 1 147 ? 12.880 1.234 -5.978 1.00 87.69 147 ALA A N 1
ATOM 1127 C CA . ALA A 1 147 ? 13.519 0.097 -6.612 1.00 87.69 147 ALA A CA 1
ATOM 1128 C C . ALA A 1 147 ? 14.977 0.037 -6.163 1.00 87.69 147 ALA A C 1
ATOM 1130 O O . ALA A 1 147 ? 15.669 1.051 -6.193 1.00 87.69 147 ALA A O 1
ATOM 1131 N N . SER A 1 148 ? 15.445 -1.145 -5.782 1.00 84.25 148 SER A N 1
ATOM 1132 C CA . SER A 1 148 ? 16.819 -1.365 -5.339 1.00 84.25 148 SER A CA 1
ATOM 1133 C C . SER A 1 148 ? 17.409 -2.596 -6.009 1.00 84.25 148 SER A C 1
ATOM 1135 O O . SER A 1 148 ? 16.707 -3.573 -6.280 1.00 84.25 148 SER A O 1
ATOM 1137 N N . TYR A 1 149 ? 18.714 -2.562 -6.248 1.00 82.19 149 TYR A N 1
ATOM 1138 C CA . TYR A 1 149 ? 19.488 -3.678 -6.764 1.00 82.19 149 TYR A CA 1
ATOM 1139 C C . TYR A 1 149 ? 20.755 -3.855 -5.940 1.00 82.19 149 TYR A C 1
ATOM 1141 O O . TYR A 1 149 ? 21.640 -3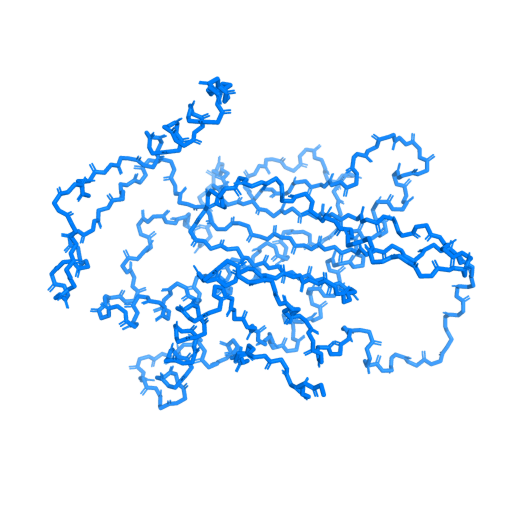.001 -5.924 1.00 82.19 149 TYR A O 1
ATOM 1149 N N . LEU A 1 150 ? 20.845 -4.999 -5.270 1.00 74.62 150 LEU A N 1
ATOM 1150 C CA . LEU A 1 150 ? 22.039 -5.412 -4.553 1.00 74.62 150 LEU A CA 1
ATOM 1151 C C . LEU A 1 150 ? 22.839 -6.372 -5.414 1.00 74.62 150 LEU A C 1
ATOM 1153 O O . LEU A 1 150 ? 22.343 -7.419 -5.825 1.00 74.62 150 LEU A O 1
ATOM 1157 N N . HIS A 1 151 ? 24.103 -6.045 -5.641 1.00 67.25 151 HIS A N 1
ATOM 1158 C CA . HIS A 1 151 ? 25.033 -6.946 -6.297 1.00 67.25 151 HIS A CA 1
ATOM 1159 C C . HIS A 1 151 ? 25.543 -7.984 -5.289 1.00 67.25 151 HIS A C 1
ATOM 1161 O O . HIS A 1 151 ? 26.189 -7.605 -4.315 1.00 67.25 151 HIS A O 1
ATOM 1167 N N . MET A 1 152 ? 25.290 -9.281 -5.499 1.00 58.00 152 MET A N 1
ATOM 1168 C CA . MET A 1 152 ? 25.972 -10.313 -4.709 1.00 58.00 152 MET A CA 1
ATOM 1169 C C . MET A 1 152 ? 27.306 -10.640 -5.384 1.00 58.00 152 MET A C 1
ATOM 1171 O O . MET A 1 152 ? 27.293 -11.186 -6.494 1.00 58.00 152 MET A O 1
ATOM 1175 N N . PRO A 1 153 ? 28.457 -10.339 -4.759 1.00 45.22 153 PRO A N 1
ATOM 1176 C CA . PRO A 1 153 ? 29.730 -10.805 -5.279 1.00 45.22 153 PRO A CA 1
ATOM 1177 C C . PRO A 1 153 ? 29.779 -12.337 -5.205 1.00 45.22 153 PRO A C 1
ATOM 1179 O O . PRO A 1 153 ? 29.328 -12.951 -4.236 1.00 45.22 153 PRO A O 1
ATOM 1182 N N . LEU A 1 154 ? 30.327 -12.958 -6.249 1.00 37.22 154 LEU A N 1
ATOM 1183 C CA . LEU A 1 154 ? 30.536 -14.400 -6.354 1.00 37.22 154 LEU A CA 1
ATOM 1184 C C . LEU A 1 154 ? 31.461 -14.884 -5.218 1.00 37.22 154 LEU A C 1
ATOM 1186 O O . LEU A 1 154 ? 32.684 -14.845 -5.349 1.00 37.22 154 LEU A O 1
ATOM 1190 N N . GLN A 1 155 ? 30.904 -15.339 -4.092 1.00 39.41 155 GLN A N 1
ATOM 1191 C CA . GLN A 1 155 ? 31.702 -15.943 -3.024 1.00 39.41 155 GLN A CA 1
ATOM 1192 C C . GLN A 1 155 ? 32.195 -17.330 -3.454 1.00 39.41 155 GLN A C 1
ATOM 1194 O O . GLN A 1 155 ? 31.457 -18.316 -3.477 1.00 39.41 155 GLN A O 1
ATOM 1199 N N . LYS A 1 156 ? 33.491 -17.406 -3.765 1.00 29.89 156 LYS A N 1
ATOM 1200 C CA . LYS A 1 156 ? 34.249 -18.652 -3.878 1.00 29.89 156 LYS A CA 1
ATOM 1201 C C . LYS A 1 156 ? 34.461 -19.209 -2.460 1.00 29.89 156 LYS A C 1
ATOM 1203 O O . LYS A 1 156 ? 35.303 -18.722 -1.721 1.00 29.89 156 LYS A O 1
ATOM 1208 N N . GLY A 1 157 ? 33.635 -20.190 -2.093 1.00 37.28 157 GLY A N 1
ATOM 1209 C CA . GLY A 1 157 ? 33.765 -21.136 -0.975 1.00 37.28 157 GLY A CA 1
ATOM 1210 C C . GLY A 1 157 ? 34.510 -20.714 0.300 1.00 37.28 157 GLY A C 1
ATOM 1211 O O . GLY A 1 157 ? 35.686 -21.024 0.436 1.00 37.28 157 GLY A O 1
ATOM 1212 N N . LYS A 1 158 ? 33.790 -20.174 1.291 1.00 32.50 158 LYS A N 1
ATOM 1213 C CA . LYS A 1 158 ? 33.853 -20.568 2.718 1.00 32.50 158 LYS A CA 1
ATOM 1214 C C . LYS A 1 158 ? 32.784 -19.783 3.475 1.00 32.50 158 LYS A C 1
ATOM 1216 O O . LYS A 1 158 ? 32.657 -18.582 3.275 1.00 32.50 158 LYS A O 1
ATOM 1221 N N . GLY A 1 159 ? 31.988 -20.478 4.285 1.00 39.41 159 GLY A N 1
ATOM 1222 C CA . GLY A 1 159 ? 30.814 -19.909 4.937 1.00 39.41 159 GLY A CA 1
ATOM 1223 C C . GLY A 1 159 ? 31.117 -18.653 5.755 1.00 39.41 159 GLY A C 1
ATOM 1224 O O . GLY A 1 159 ? 31.989 -18.665 6.616 1.00 39.41 159 GLY A O 1
ATOM 1225 N N . ALA A 1 160 ? 30.335 -17.608 5.509 1.00 27.41 160 ALA A N 1
ATOM 1226 C CA . ALA A 1 160 ? 30.023 -16.569 6.473 1.00 27.41 160 ALA A CA 1
ATOM 1227 C C . ALA A 1 160 ? 28.670 -15.967 6.086 1.00 27.41 160 ALA A C 1
ATOM 1229 O O . ALA A 1 160 ? 28.484 -15.440 4.991 1.00 27.41 160 ALA A O 1
ATOM 1230 N N . ILE A 1 161 ? 27.718 -16.111 7.001 1.00 45.06 161 ILE A N 1
ATOM 1231 C CA . ILE A 1 161 ? 26.411 -15.467 6.996 1.00 45.06 161 ILE A CA 1
ATOM 1232 C C . ILE A 1 161 ? 26.665 -13.957 7.039 1.00 45.06 161 ILE A C 1
ATOM 1234 O O . ILE A 1 161 ? 26.961 -13.399 8.088 1.00 45.06 161 ILE A O 1
ATOM 1238 N N . GLY A 1 162 ? 26.610 -13.313 5.878 1.00 30.52 162 GLY A N 1
ATOM 1239 C CA . GLY A 1 162 ? 26.627 -11.864 5.728 1.00 30.52 162 GLY A CA 1
ATOM 1240 C C . GLY A 1 162 ? 25.371 -11.472 4.977 1.00 30.52 162 GLY A C 1
ATOM 1241 O O . GLY A 1 162 ? 25.384 -11.385 3.752 1.00 30.52 162 GLY A O 1
ATOM 1242 N N . GLY A 1 163 ? 24.264 -11.345 5.713 1.00 34.72 163 GLY A N 1
ATOM 1243 C CA . GLY A 1 163 ? 22.997 -10.873 5.177 1.00 34.72 163 GLY A CA 1
ATOM 1244 C C . GLY A 1 163 ? 23.209 -9.507 4.544 1.00 34.72 163 GLY A C 1
ATOM 1245 O O . GLY A 1 163 ? 23.577 -8.556 5.228 1.00 34.72 163 GLY A O 1
ATOM 1246 N N . GLY A 1 164 ? 23.013 -9.426 3.229 1.00 32.03 164 GLY A N 1
ATOM 1247 C CA . GLY A 1 164 ? 22.942 -8.153 2.534 1.00 32.03 164 GLY A CA 1
ATOM 1248 C C . GLY A 1 164 ? 21.777 -7.366 3.116 1.00 32.03 164 GLY A C 1
ATOM 1249 O O . GLY A 1 164 ? 20.625 -7.611 2.750 1.00 32.03 164 GLY A O 1
ATOM 1250 N N . ASN A 1 165 ? 22.088 -6.467 4.048 1.00 34.25 165 ASN A N 1
ATOM 1251 C CA . ASN A 1 165 ? 21.197 -5.419 4.509 1.00 34.25 165 ASN A CA 1
ATOM 1252 C C . ASN A 1 165 ? 20.800 -4.624 3.262 1.00 34.25 165 ASN A C 1
ATOM 1254 O O . ASN A 1 165 ? 21.601 -3.857 2.727 1.00 34.25 165 ASN A O 1
ATOM 1258 N N . ILE A 1 166 ? 19.567 -4.806 2.780 1.00 43.19 166 ILE A N 1
ATOM 1259 C CA . ILE A 1 166 ? 18.889 -3.715 2.076 1.00 43.19 166 ILE A CA 1
ATOM 1260 C C . ILE A 1 166 ? 18.678 -2.684 3.174 1.00 43.19 166 ILE A C 1
ATOM 1262 O O . ILE A 1 166 ? 17.683 -2.777 3.872 1.00 43.19 166 ILE A O 1
ATOM 1266 N N . THR A 1 167 ? 19.697 -1.853 3.414 1.00 37.91 167 THR A N 1
ATOM 1267 C CA . THR A 1 167 ? 19.676 -0.627 4.221 1.00 37.91 167 THR A CA 1
ATOM 1268 C C . THR A 1 167 ? 18.424 -0.477 5.083 1.00 37.91 167 THR A C 1
ATOM 1270 O O . THR A 1 167 ? 17.531 0.299 4.761 1.00 37.91 167 THR A O 1
ATOM 1273 N N . THR A 1 168 ? 18.359 -1.236 6.169 1.00 37.19 168 THR A N 1
ATOM 1274 C CA . THR A 1 168 ? 17.608 -0.841 7.348 1.00 37.19 168 THR A CA 1
ATOM 1275 C C . THR A 1 168 ? 18.674 -0.536 8.379 1.00 37.19 168 THR A C 1
ATOM 1277 O O . THR A 1 168 ? 19.101 -1.403 9.146 1.00 37.19 168 THR A O 1
ATOM 1280 N N . ASN A 1 169 ? 19.142 0.714 8.364 1.00 32.56 169 ASN A N 1
ATOM 1281 C CA . ASN A 1 169 ? 19.480 1.351 9.628 1.00 32.56 169 ASN A CA 1
ATOM 1282 C C . ASN A 1 169 ? 18.295 1.101 10.577 1.00 32.56 169 ASN A C 1
ATOM 1284 O O . ASN A 1 169 ? 17.168 0.928 10.114 1.00 32.56 169 ASN A O 1
ATOM 1288 N N . ASN A 1 170 ? 18.521 1.082 11.884 1.00 35.94 170 ASN A N 1
ATOM 1289 C CA . ASN A 1 170 ? 17.466 0.980 12.901 1.00 35.94 170 ASN A CA 1
ATOM 1290 C C . ASN A 1 170 ? 16.423 2.133 12.854 1.00 35.94 170 ASN A C 1
ATOM 1292 O O . ASN A 1 170 ? 15.728 2.347 13.841 1.00 35.94 170 ASN A O 1
ATOM 1296 N N . GLU A 1 171 ? 16.317 2.861 11.741 1.00 45.44 171 GLU A N 1
ATOM 1297 C CA . GLU A 1 171 ? 15.252 3.795 11.413 1.00 45.44 171 GLU A CA 1
ATOM 1298 C C . GLU A 1 171 ? 13.937 3.013 11.431 1.00 45.44 171 GLU A C 1
ATOM 1300 O O . GLU A 1 171 ? 13.694 2.112 10.619 1.00 45.44 171 GLU A O 1
ATOM 1305 N N . SER A 1 172 ? 13.094 3.327 12.407 1.00 51.94 172 SER A N 1
ATOM 1306 C CA . SER A 1 172 ? 11.701 2.916 12.392 1.00 51.94 172 SER A CA 1
ATOM 1307 C C . SER A 1 172 ? 11.092 3.309 11.047 1.00 51.94 172 SER A C 1
ATOM 1309 O O . SER A 1 172 ? 11.332 4.387 10.502 1.00 51.94 172 SER A O 1
ATOM 1311 N N . GLU A 1 173 ? 10.331 2.397 10.455 1.00 63.44 173 GLU A N 1
ATOM 1312 C CA . GLU A 1 173 ? 9.710 2.655 9.169 1.00 63.44 173 GLU A CA 1
ATOM 1313 C C . GLU A 1 173 ? 8.744 3.842 9.273 1.00 63.44 173 GLU A C 1
ATOM 1315 O O . GLU A 1 173 ? 7.711 3.760 9.931 1.00 63.44 173 GLU A O 1
ATOM 1320 N N . LYS A 1 174 ? 9.087 4.962 8.626 1.00 69.38 174 LYS A N 1
ATOM 1321 C CA . LYS A 1 174 ? 8.372 6.243 8.771 1.00 69.38 174 LYS A CA 1
ATOM 1322 C C . LYS A 1 174 ? 7.061 6.325 7.961 1.00 69.38 174 LYS A C 1
ATOM 1324 O O . LYS A 1 174 ? 6.754 7.370 7.404 1.00 69.38 174 LYS A O 1
ATOM 1329 N N . GLY A 1 175 ? 6.306 5.231 7.831 1.00 81.00 175 GLY A N 1
ATOM 1330 C CA . GLY A 1 175 ? 5.073 5.155 7.029 1.00 81.00 175 GLY A CA 1
ATOM 1331 C C . GLY A 1 175 ? 3.960 4.347 7.702 1.00 81.00 175 GLY A C 1
ATOM 1332 O O . GLY A 1 175 ? 4.164 3.750 8.753 1.00 81.00 175 GLY A O 1
ATOM 1333 N N . LEU A 1 176 ? 2.770 4.317 7.091 1.00 86.94 176 LEU A N 1
ATOM 1334 C CA . LEU A 1 176 ? 1.636 3.534 7.605 1.00 86.94 176 LEU A CA 1
ATOM 1335 C C . LEU A 1 176 ? 1.822 2.032 7.365 1.00 86.94 176 LEU A C 1
ATOM 1337 O O . LEU A 1 176 ? 1.500 1.219 8.225 1.00 86.94 176 LEU A O 1
ATOM 1341 N N . LEU A 1 177 ? 2.294 1.669 6.171 1.00 90.25 177 LEU A N 1
ATOM 1342 C CA . LEU A 1 177 ? 2.557 0.294 5.752 1.00 90.25 177 LEU A CA 1
ATOM 1343 C C . LEU A 1 177 ? 3.665 0.276 4.707 1.00 90.25 177 LEU A C 1
ATOM 1345 O O . LEU A 1 177 ? 3.718 1.167 3.853 1.00 90.25 177 LEU A O 1
ATOM 1349 N N . THR A 1 178 ? 4.428 -0.815 4.679 1.00 91.12 178 THR A N 1
ATOM 1350 C CA . THR A 1 178 ? 5.352 -1.093 3.580 1.00 91.12 178 THR A CA 1
ATOM 1351 C C . THR A 1 178 ? 5.152 -2.455 2.974 1.00 91.12 178 THR A C 1
ATOM 1353 O O . THR A 1 178 ? 5.049 -3.477 3.650 1.00 91.12 178 THR A O 1
ATOM 1356 N N . LEU A 1 179 ? 5.121 -2.450 1.648 1.00 91.12 179 LEU A N 1
ATOM 1357 C CA . LEU A 1 179 ? 5.063 -3.644 0.830 1.00 91.12 179 LEU A CA 1
ATOM 1358 C C . LEU A 1 179 ? 6.424 -3.866 0.191 1.00 91.12 179 LEU A C 1
ATOM 1360 O O . LEU A 1 179 ? 6.962 -2.970 -0.459 1.00 91.12 179 LEU A O 1
ATOM 1364 N N . ILE A 1 180 ? 6.954 -5.074 0.343 1.00 89.81 180 ILE A N 1
ATOM 1365 C CA . ILE A 1 180 ? 8.238 -5.471 -0.229 1.00 89.81 180 ILE A CA 1
ATOM 1366 C C . ILE A 1 180 ? 8.000 -6.617 -1.208 1.00 89.81 180 ILE A C 1
ATOM 1368 O O . ILE A 1 180 ? 7.371 -7.619 -0.874 1.00 89.81 180 ILE A O 1
ATOM 1372 N N . SER A 1 181 ? 8.537 -6.474 -2.415 1.00 89.00 181 SER A N 1
ATOM 1373 C CA . SER A 1 181 ? 8.622 -7.528 -3.423 1.00 89.00 181 SER A CA 1
ATOM 1374 C C . SER A 1 181 ? 10.089 -7.747 -3.783 1.00 89.00 181 SER A C 1
ATOM 1376 O O . SER A 1 181 ? 10.822 -6.785 -3.996 1.00 89.00 181 SER A O 1
ATOM 1378 N N . SER A 1 182 ? 10.540 -8.999 -3.831 1.00 84.88 182 SER A N 1
ATOM 1379 C CA . SER A 1 182 ? 11.935 -9.367 -4.107 1.00 84.88 182 SER A CA 1
ATOM 1380 C C . SER A 1 182 ? 11.986 -10.562 -5.051 1.00 84.88 182 SER A C 1
ATOM 1382 O O . SER A 1 182 ? 11.147 -11.461 -4.974 1.00 84.88 182 SER A O 1
ATOM 1384 N N . ASP A 1 183 ? 12.981 -10.583 -5.935 1.00 78.69 183 ASP A N 1
ATOM 1385 C CA . ASP A 1 183 ? 13.209 -11.688 -6.872 1.00 78.69 183 ASP A CA 1
ATOM 1386 C C . ASP A 1 183 ? 14.106 -12.808 -6.315 1.00 78.69 183 ASP A C 1
ATOM 1388 O O . ASP A 1 183 ? 14.162 -13.900 -6.888 1.00 78.69 183 ASP A O 1
ATOM 1392 N N . ALA A 1 184 ? 14.767 -12.562 -5.183 1.00 73.12 184 ALA A N 1
ATOM 1393 C CA . ALA A 1 184 ? 15.613 -13.523 -4.488 1.00 73.12 184 ALA A CA 1
ATOM 1394 C C . ALA A 1 184 ? 15.242 -13.633 -3.006 1.00 73.12 184 ALA A C 1
ATOM 1396 O O . ALA A 1 184 ? 14.767 -12.669 -2.397 1.00 73.12 184 ALA A O 1
ATOM 1397 N N . ALA A 1 185 ? 15.506 -14.815 -2.442 1.00 71.75 185 ALA A N 1
ATOM 1398 C CA . ALA A 1 185 ? 15.295 -15.099 -1.030 1.00 71.75 185 ALA A CA 1
ATOM 1399 C C . ALA A 1 185 ? 16.297 -14.342 -0.128 1.00 71.75 185 ALA A C 1
ATOM 1401 O O . ALA A 1 185 ? 17.330 -13.852 -0.598 1.00 71.75 185 ALA A O 1
ATOM 1402 N N . GLY A 1 186 ? 16.032 -14.288 1.177 1.00 73.25 186 GLY A N 1
ATOM 1403 C CA . GLY A 1 186 ? 16.879 -13.616 2.162 1.00 73.25 186 GLY A CA 1
ATOM 1404 C C . GLY A 1 186 ? 16.248 -12.395 2.833 1.00 73.25 186 GLY A C 1
ATOM 1405 O O . GLY A 1 186 ? 16.988 -11.628 3.448 1.00 73.25 186 GLY A O 1
ATOM 1406 N N . LEU A 1 187 ? 14.938 -12.168 2.703 1.00 78.38 187 LEU A N 1
ATOM 1407 C CA . LEU A 1 187 ? 14.231 -11.129 3.452 1.00 78.38 187 LEU A CA 1
ATOM 1408 C C . LEU A 1 187 ? 14.044 -11.579 4.902 1.00 78.38 187 LEU A C 1
ATOM 1410 O O . LEU A 1 187 ? 13.415 -12.602 5.175 1.00 78.38 187 LEU A O 1
ATOM 1414 N N . GLN A 1 188 ? 14.591 -10.805 5.833 1.00 80.06 188 GLN A N 1
ATOM 1415 C CA . GLN A 1 188 ? 14.450 -11.047 7.263 1.00 80.06 188 GLN A CA 1
ATOM 1416 C C . GLN A 1 188 ? 13.581 -9.964 7.886 1.00 80.06 188 GLN A C 1
ATOM 1418 O O . GLN A 1 188 ? 13.688 -8.795 7.525 1.00 80.06 188 GLN A O 1
ATOM 1423 N N . VAL A 1 189 ? 12.729 -10.367 8.821 1.00 80.19 189 VAL A N 1
ATOM 1424 C CA . VAL A 1 189 ? 11.877 -9.465 9.597 1.00 80.19 189 VAL A CA 1
ATOM 1425 C C . VAL A 1 189 ? 12.109 -9.744 11.074 1.00 80.19 189 VAL A C 1
ATOM 1427 O O . VAL A 1 189 ? 12.442 -10.866 11.470 1.00 80.19 189 VAL A O 1
ATOM 1430 N N . ARG A 1 190 ? 11.970 -8.699 11.884 1.00 78.50 190 ARG A N 1
ATOM 1431 C CA . ARG A 1 190 ? 12.095 -8.760 13.333 1.00 78.50 190 ARG A CA 1
ATOM 1432 C C . ARG A 1 190 ? 10.705 -8.791 13.963 1.00 78.50 190 ARG A C 1
ATOM 1434 O O . ARG A 1 190 ? 9.888 -7.909 13.703 1.00 78.50 190 ARG A O 1
ATOM 1441 N N . ASP A 1 191 ? 10.432 -9.809 14.773 1.00 80.44 191 ASP A N 1
ATOM 1442 C CA . ASP A 1 191 ? 9.186 -9.886 15.541 1.00 80.44 191 ASP A CA 1
ATOM 1443 C C . ASP A 1 191 ? 9.151 -8.820 16.669 1.00 80.44 191 ASP A C 1
ATOM 1445 O O . ASP A 1 191 ? 10.184 -8.208 16.969 1.00 80.44 191 ASP A O 1
ATOM 1449 N N . PRO A 1 192 ? 7.996 -8.584 17.325 1.00 78.88 192 PRO A N 1
ATOM 1450 C CA . PRO A 1 192 ? 7.899 -7.648 18.453 1.00 78.88 192 PRO A CA 1
ATOM 1451 C C . PRO A 1 192 ? 8.802 -7.994 19.646 1.00 78.88 192 PRO A C 1
ATOM 1453 O O . PRO A 1 192 ? 9.128 -7.121 20.444 1.00 78.88 192 PRO A O 1
ATOM 1456 N N . ASN A 1 193 ? 9.235 -9.253 19.766 1.00 80.94 193 ASN A N 1
ATOM 1457 C CA . ASN A 1 193 ? 10.163 -9.706 20.807 1.00 80.94 193 ASN A CA 1
ATOM 1458 C C . ASN A 1 193 ? 11.629 -9.436 20.431 1.00 80.94 193 ASN A C 1
ATOM 1460 O O . ASN A 1 193 ? 12.548 -9.792 21.171 1.00 80.94 193 ASN A O 1
ATOM 1464 N N . GLY A 1 194 ? 11.871 -8.838 19.266 1.00 77.81 194 GLY A N 1
ATOM 1465 C CA . GLY A 1 194 ? 13.193 -8.507 18.778 1.00 77.81 194 GLY A CA 1
ATOM 1466 C C . GLY A 1 194 ? 13.926 -9.663 18.091 1.00 77.81 194 GLY A C 1
ATOM 1467 O O . GLY A 1 194 ? 15.127 -9.531 17.841 1.00 77.81 194 GLY A O 1
ATOM 1468 N N . ARG A 1 195 ? 13.253 -10.769 17.765 1.00 78.25 195 ARG A N 1
ATOM 1469 C CA . ARG A 1 195 ? 13.838 -11.946 17.116 1.00 78.25 195 ARG A CA 1
ATOM 1470 C C . ARG A 1 195 ? 13.758 -11.842 15.597 1.00 78.25 195 ARG A C 1
ATOM 1472 O O . ARG A 1 195 ? 12.689 -11.645 15.029 1.00 78.25 195 ARG A O 1
ATOM 1479 N N . TRP A 1 196 ? 14.891 -12.061 14.938 1.00 79.69 196 TRP A N 1
ATOM 1480 C CA . TRP A 1 196 ? 14.962 -12.153 13.482 1.00 79.69 196 TRP A CA 1
ATOM 1481 C C . TRP A 1 196 ? 14.485 -13.513 12.975 1.00 79.69 196 TRP A C 1
ATOM 1483 O O . TRP A 1 196 ? 14.882 -14.560 13.498 1.00 79.69 196 TRP A O 1
ATOM 1493 N N . TYR A 1 197 ? 13.673 -13.501 11.923 1.00 75.88 197 TYR A N 1
ATOM 1494 C CA . TYR A 1 197 ? 13.265 -14.699 11.197 1.00 75.88 197 TYR A CA 1
ATOM 1495 C C . TYR A 1 197 ? 13.216 -14.432 9.688 1.00 75.88 197 TYR A C 1
ATOM 1497 O O . TYR A 1 197 ? 13.103 -13.292 9.239 1.00 75.88 197 TYR A O 1
ATOM 1505 N N . LEU A 1 198 ? 13.327 -15.499 8.894 1.00 78.44 198 LEU A N 1
ATOM 1506 C CA . LEU A 1 198 ? 13.275 -15.414 7.437 1.00 78.44 198 LEU A CA 1
ATOM 1507 C C . LEU A 1 198 ? 11.813 -15.340 6.970 1.00 78.44 198 LEU A C 1
ATOM 1509 O O . LEU A 1 198 ? 11.054 -16.294 7.153 1.00 78.44 198 LEU A O 1
ATOM 1513 N N . ALA A 1 199 ? 11.426 -14.215 6.372 1.00 73.25 199 ALA A N 1
ATOM 1514 C CA . ALA A 1 199 ? 10.059 -13.949 5.930 1.00 73.25 199 ALA A CA 1
ATOM 1515 C C . ALA A 1 199 ? 9.707 -14.671 4.620 1.00 73.25 199 ALA A C 1
ATOM 1517 O O . ALA A 1 199 ? 8.560 -15.052 4.405 1.00 73.25 199 ALA A O 1
ATOM 1518 N N . ASP A 1 200 ? 10.693 -14.917 3.760 1.00 69.75 200 ASP A N 1
ATOM 1519 C CA . ASP A 1 200 ? 10.502 -15.549 2.452 1.00 69.75 200 ASP A CA 1
ATOM 1520 C C . ASP A 1 200 ? 10.794 -17.057 2.429 1.00 69.75 200 ASP A C 1
ATOM 1522 O O . ASP A 1 200 ? 10.899 -17.671 1.363 1.00 69.75 200 ASP A O 1
ATOM 1526 N N . TYR A 1 201 ? 10.877 -17.690 3.604 1.00 58.22 201 TYR A N 1
ATOM 1527 C CA . TYR A 1 201 ? 11.118 -19.126 3.714 1.00 58.22 201 TYR A CA 1
ATOM 1528 C C . TYR A 1 201 ? 10.025 -19.927 2.983 1.00 58.22 201 TYR A C 1
ATOM 1530 O O . TYR A 1 201 ? 8.857 -19.909 3.359 1.00 58.22 201 TYR A O 1
ATOM 1538 N N . GLY A 1 202 ? 10.389 -20.648 1.920 1.00 55.53 202 GLY A N 1
ATOM 1539 C CA . GLY A 1 202 ? 9.435 -21.438 1.130 1.00 55.53 202 GLY A CA 1
ATOM 1540 C C . GLY A 1 202 ? 8.593 -20.632 0.130 1.00 55.53 202 GLY A C 1
ATOM 1541 O O . GLY A 1 202 ? 7.739 -21.210 -0.551 1.00 55.53 202 GLY A O 1
ATOM 1542 N N . LEU A 1 203 ? 8.841 -19.326 -0.027 1.00 58.62 203 LEU A N 1
ATOM 1543 C CA . LEU A 1 203 ? 8.381 -18.595 -1.205 1.00 58.62 203 LEU A CA 1
ATOM 1544 C C . LEU A 1 203 ? 9.225 -19.069 -2.389 1.00 58.62 203 LEU A C 1
ATOM 1546 O O . LEU A 1 203 ? 10.430 -18.831 -2.457 1.00 58.62 203 LEU A O 1
ATOM 1550 N N . ARG A 1 204 ? 8.608 -19.803 -3.322 1.00 52.50 204 ARG A N 1
ATOM 1551 C CA . ARG A 1 204 ? 9.271 -20.100 -4.593 1.00 52.50 204 ARG A CA 1
ATOM 1552 C C . ARG A 1 204 ? 9.605 -18.759 -5.252 1.00 52.50 204 ARG A C 1
ATOM 1554 O O . ARG A 1 204 ? 8.694 -17.933 -5.356 1.00 52.50 204 ARG A O 1
ATOM 1561 N N . PRO A 1 205 ? 10.845 -18.543 -5.723 1.00 46.59 205 PRO A N 1
ATOM 1562 C CA . PRO A 1 205 ? 11.155 -17.376 -6.531 1.00 46.59 205 PRO A CA 1
ATOM 1563 C C . PRO A 1 205 ? 10.110 -17.249 -7.641 1.00 46.59 205 PRO A C 1
ATOM 1565 O O . PRO A 1 205 ? 9.709 -18.260 -8.240 1.00 46.59 205 PRO A O 1
ATOM 1568 N N . ALA A 1 206 ? 9.680 -16.019 -7.933 1.00 43.78 206 ALA A N 1
ATOM 1569 C CA . ALA A 1 206 ? 8.731 -15.715 -9.009 1.00 43.78 206 ALA A CA 1
ATOM 1570 C C . ALA A 1 206 ? 9.187 -16.233 -10.398 1.00 43.78 206 ALA A C 1
ATOM 1572 O O . ALA A 1 206 ? 8.418 -16.203 -11.354 1.00 43.78 206 ALA A O 1
ATOM 1573 N N . ALA A 1 207 ? 10.407 -16.769 -10.486 1.00 38.91 207 ALA A N 1
ATOM 1574 C CA . ALA A 1 207 ? 11.046 -17.389 -11.639 1.00 38.91 207 ALA A CA 1
ATOM 1575 C C . ALA A 1 207 ? 10.774 -18.902 -11.837 1.00 38.91 207 ALA A C 1
ATOM 1577 O O . ALA A 1 207 ? 11.478 -19.538 -12.613 1.00 38.91 207 ALA A O 1
ATOM 1578 N N . SER A 1 208 ? 9.805 -19.523 -11.150 1.00 30.97 208 SER A N 1
ATOM 1579 C CA . SER A 1 208 ? 9.555 -20.979 -11.285 1.00 30.97 208 SER A CA 1
ATOM 1580 C C . SER A 1 208 ? 8.317 -21.378 -12.098 1.00 30.97 208 SER A C 1
ATOM 1582 O O . SER A 1 208 ? 7.954 -22.555 -12.109 1.00 30.97 208 SER A O 1
ATOM 1584 N N . TYR A 1 209 ? 7.703 -20.456 -12.847 1.00 30.45 209 TYR A N 1
ATOM 1585 C CA . TYR A 1 209 ? 6.980 -20.885 -14.044 1.00 30.45 209 TYR A CA 1
ATOM 1586 C C . TYR A 1 209 ? 8.052 -21.098 -15.119 1.00 30.45 209 TYR A C 1
ATOM 1588 O O . TYR A 1 209 ? 8.803 -20.183 -15.447 1.00 30.45 209 TYR A O 1
ATOM 1596 N N . ARG A 1 210 ? 8.193 -22.338 -15.595 1.00 32.47 210 ARG A N 1
ATOM 1597 C CA . ARG A 1 210 ? 8.979 -22.665 -16.789 1.00 32.47 210 ARG A CA 1
ATOM 1598 C C . ARG A 1 210 ? 8.450 -21.803 -17.941 1.00 32.47 210 ARG A C 1
ATOM 1600 O O . ARG A 1 210 ? 7.506 -22.201 -18.615 1.00 32.47 210 ARG A O 1
ATOM 1607 N N . ALA A 1 211 ? 9.037 -20.631 -18.160 1.00 25.34 211 ALA A N 1
ATOM 1608 C CA . ALA A 1 211 ? 9.135 -20.115 -19.511 1.00 25.34 211 ALA A CA 1
ATOM 1609 C C . ALA A 1 211 ? 10.001 -21.124 -20.268 1.00 25.34 211 ALA A C 1
ATOM 1611 O O . ALA A 1 211 ? 10.997 -21.620 -19.734 1.00 25.34 211 ALA A O 1
ATOM 1612 N N . ALA A 1 212 ? 9.515 -21.517 -21.435 1.00 23.81 212 ALA A N 1
ATOM 1613 C CA . ALA A 1 212 ? 10.127 -22.504 -22.292 1.00 23.81 212 ALA A CA 1
ATOM 1614 C C . ALA A 1 212 ? 11.638 -22.272 -22.453 1.00 23.81 212 ALA A C 1
ATOM 1616 O O . ALA A 1 212 ? 12.138 -21.151 -22.388 1.00 23.81 212 ALA A O 1
ATOM 1617 N N . THR A 1 213 ? 12.325 -23.394 -22.627 1.00 35.34 213 THR A N 1
ATOM 1618 C CA . THR A 1 213 ? 13.663 -23.550 -23.188 1.00 35.34 213 THR A CA 1
ATOM 1619 C C . THR A 1 213 ? 14.016 -22.417 -24.162 1.00 35.34 213 THR A C 1
ATOM 1621 O O . THR A 1 213 ? 13.185 -22.038 -24.981 1.00 35.34 213 THR A O 1
ATOM 1624 N N . ASP A 1 214 ? 15.260 -21.940 -24.067 1.00 27.23 214 ASP A N 1
ATOM 1625 C CA . ASP A 1 214 ? 15.949 -21.049 -25.019 1.00 27.23 214 ASP A CA 1
ATOM 1626 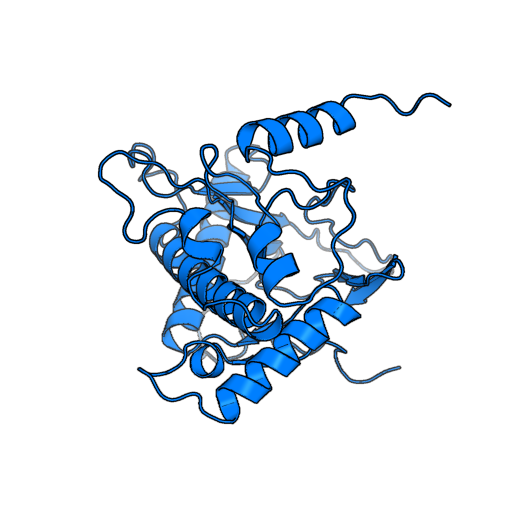C C . ASP A 1 214 ? 15.999 -19.557 -24.662 1.00 27.23 214 ASP A C 1
ATOM 1628 O O . ASP A 1 214 ? 15.586 -18.691 -25.421 1.00 27.23 214 ASP A O 1
ATOM 1632 N N . CYS A 1 215 ? 16.630 -19.246 -23.525 1.00 26.14 215 CYS A N 1
ATOM 1633 C CA . CYS A 1 215 ? 17.409 -18.015 -23.340 1.00 26.14 215 CYS A CA 1
ATOM 1634 C C . CYS A 1 215 ? 18.617 -18.321 -22.438 1.00 26.14 215 CYS A C 1
ATOM 1636 O O . CYS A 1 215 ? 18.637 -18.010 -21.248 1.00 26.14 215 CYS A O 1
ATOM 1638 N N . THR A 1 216 ? 19.643 -18.973 -22.985 1.00 30.56 216 THR A N 1
ATOM 1639 C CA . THR A 1 216 ? 20.966 -19.016 -22.351 1.00 30.56 216 THR A CA 1
ATOM 1640 C C . THR A 1 216 ? 21.609 -17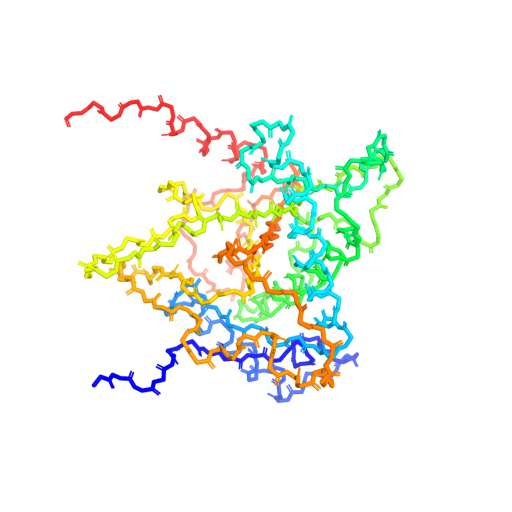.634 -22.448 1.00 30.56 216 THR A C 1
ATOM 1642 O O . THR A 1 216 ? 22.264 -17.324 -23.438 1.00 30.56 216 THR A O 1
ATOM 1645 N N . SER A 1 217 ? 21.458 -16.804 -21.414 1.00 33.09 217 SER A N 1
ATOM 1646 C CA . SER A 1 217 ? 22.429 -15.743 -21.124 1.00 33.09 217 SER A CA 1
ATOM 1647 C C . SER A 1 217 ? 23.296 -16.190 -19.953 1.00 33.09 217 SER A C 1
ATOM 1649 O O . SER A 1 217 ? 22.986 -16.003 -18.774 1.00 33.09 217 SER A O 1
ATOM 1651 N N . THR A 1 218 ? 24.358 -16.871 -20.347 1.00 32.28 218 THR A N 1
ATOM 1652 C CA . THR A 1 218 ? 25.514 -17.311 -19.584 1.00 32.28 218 THR A CA 1
ATOM 1653 C C . THR A 1 218 ? 26.173 -16.138 -18.837 1.00 32.28 218 THR A C 1
ATOM 1655 O O . THR A 1 218 ? 26.132 -14.993 -19.278 1.00 32.28 218 THR A O 1
ATOM 1658 N N . THR A 1 219 ? 26.847 -16.475 -17.735 1.00 35.28 219 THR A N 1
ATOM 1659 C CA . THR A 1 219 ? 27.851 -15.700 -16.974 1.00 35.28 219 THR A CA 1
ATOM 1660 C C . THR A 1 219 ? 27.398 -14.571 -16.027 1.00 35.28 219 THR A C 1
ATOM 1662 O O . THR A 1 219 ? 27.111 -13.449 -16.415 1.00 35.28 219 THR A O 1
ATOM 1665 N N . ALA A 1 220 ? 27.473 -14.918 -14.732 1.00 40.25 220 ALA A N 1
ATOM 1666 C CA . ALA A 1 220 ? 28.086 -14.152 -13.642 1.00 40.25 220 ALA A CA 1
ATOM 1667 C C . ALA A 1 220 ? 27.589 -12.717 -13.399 1.00 40.25 220 ALA A C 1
ATOM 1669 O O . ALA A 1 220 ? 28.149 -11.768 -13.931 1.00 40.25 220 ALA A O 1
ATOM 1670 N N . ASN A 1 221 ? 26.573 -12.584 -12.532 1.00 46.34 221 ASN A N 1
ATOM 1671 C CA . ASN A 1 221 ? 26.508 -11.621 -11.416 1.00 46.34 221 ASN A CA 1
ATOM 1672 C C . ASN A 1 221 ? 25.135 -11.744 -10.727 1.00 46.34 221 ASN A C 1
ATOM 1674 O O . ASN A 1 221 ? 24.119 -11.249 -11.224 1.00 46.34 221 ASN A O 1
ATOM 1678 N N . ALA A 1 222 ? 25.099 -12.466 -9.605 1.00 60.91 222 ALA A N 1
ATOM 1679 C CA . ALA A 1 222 ? 23.886 -12.896 -8.907 1.00 60.91 222 ALA A CA 1
ATOM 1680 C C . ALA A 1 222 ? 23.249 -11.765 -8.072 1.00 60.91 222 ALA A C 1
ATOM 1682 O O . ALA A 1 222 ? 23.140 -11.867 -6.859 1.00 60.91 222 ALA A O 1
ATOM 1683 N N . GLY A 1 223 ? 22.864 -10.649 -8.691 1.00 66.81 223 GLY A N 1
ATOM 1684 C CA . GLY A 1 223 ? 22.224 -9.552 -7.960 1.00 66.81 223 GLY A CA 1
ATOM 1685 C C . GLY A 1 223 ? 20.753 -9.807 -7.600 1.00 66.81 223 GLY A C 1
ATOM 1686 O O . GLY A 1 223 ? 20.012 -10.428 -8.371 1.00 66.81 223 GLY A O 1
ATOM 1687 N N . ARG A 1 224 ? 20.334 -9.290 -6.439 1.00 77.12 224 ARG A N 1
ATOM 1688 C CA . ARG A 1 224 ? 18.949 -9.275 -5.939 1.00 77.12 224 ARG A CA 1
ATOM 1689 C C . ARG A 1 224 ? 18.296 -7.943 -6.292 1.00 77.12 224 ARG A C 1
ATOM 1691 O O . ARG A 1 224 ? 18.797 -6.901 -5.869 1.00 77.12 224 ARG A O 1
ATOM 1698 N N . SER A 1 225 ? 17.183 -7.983 -7.016 1.00 83.25 225 SER A N 1
ATOM 1699 C CA . SER A 1 225 ? 16.322 -6.817 -7.219 1.00 83.25 225 SER A CA 1
ATOM 1700 C C . SER A 1 225 ? 15.173 -6.842 -6.218 1.00 83.25 225 SER A C 1
ATOM 1702 O O . SER A 1 225 ? 14.557 -7.882 -5.984 1.00 83.25 225 SER A O 1
ATOM 1704 N N . SER A 1 226 ? 14.851 -5.683 -5.657 1.00 86.06 226 SER A N 1
ATOM 1705 C CA . SER A 1 226 ? 13.724 -5.517 -4.744 1.00 86.06 226 SER A CA 1
ATOM 1706 C C . SER A 1 226 ? 12.966 -4.227 -5.028 1.00 86.06 226 SER A C 1
ATOM 1708 O O . SER A 1 226 ? 13.565 -3.210 -5.372 1.00 86.06 226 SER A O 1
ATOM 1710 N N . LEU A 1 227 ? 11.655 -4.262 -4.836 1.00 89.19 227 LEU A N 1
ATOM 1711 C CA . LEU A 1 227 ? 10.753 -3.120 -4.886 1.00 89.19 227 LEU A CA 1
ATOM 1712 C C . LEU A 1 227 ? 10.140 -2.941 -3.497 1.00 89.19 227 LEU A C 1
ATOM 1714 O O . LEU A 1 227 ? 9.582 -3.892 -2.952 1.00 89.19 227 LEU A O 1
ATOM 1718 N N . ALA A 1 228 ? 10.237 -1.742 -2.938 1.00 90.69 228 ALA A N 1
ATOM 1719 C CA . ALA A 1 228 ? 9.656 -1.380 -1.653 1.00 90.69 228 ALA A CA 1
ATOM 1720 C C . ALA A 1 228 ? 8.704 -0.195 -1.835 1.00 90.69 228 ALA A C 1
ATOM 1722 O O . ALA A 1 228 ? 9.127 0.900 -2.203 1.00 90.69 228 ALA A O 1
ATOM 1723 N N . PHE A 1 229 ? 7.417 -0.409 -1.589 1.00 90.38 229 PHE A N 1
ATOM 1724 C CA . PHE A 1 229 ? 6.404 0.639 -1.599 1.00 90.38 229 PHE A CA 1
ATOM 1725 C C . PHE A 1 229 ? 6.070 1.036 -0.170 1.00 90.38 229 PHE A C 1
ATOM 1727 O O . PHE A 1 229 ? 5.561 0.212 0.587 1.00 90.38 229 PHE A O 1
ATOM 1734 N N . ARG A 1 230 ? 6.331 2.299 0.167 1.00 91.38 230 ARG A N 1
ATOM 1735 C CA . ARG A 1 230 ? 5.946 2.915 1.438 1.00 91.38 230 ARG A CA 1
ATOM 1736 C C . ARG A 1 230 ? 4.662 3.699 1.247 1.00 91.38 230 ARG A C 1
ATOM 1738 O O . ARG A 1 230 ? 4.655 4.704 0.528 1.00 91.38 230 ARG A O 1
ATOM 1745 N N . LEU A 1 231 ? 3.605 3.242 1.908 1.00 90.88 231 LEU A N 1
ATOM 1746 C CA . LEU A 1 231 ? 2.356 3.974 2.020 1.00 90.88 231 LEU A CA 1
ATOM 1747 C C . LEU A 1 231 ? 2.526 5.063 3.078 1.00 90.88 231 LEU A C 1
ATOM 1749 O O . LEU A 1 231 ? 2.665 4.770 4.267 1.00 90.88 231 LEU A O 1
ATOM 1753 N N . MET A 1 232 ? 2.527 6.312 2.633 1.00 91.19 232 MET A N 1
ATOM 1754 C CA . MET A 1 232 ? 2.717 7.469 3.502 1.00 91.19 232 MET A CA 1
ATOM 1755 C C . MET A 1 232 ? 1.381 8.165 3.741 1.00 91.19 232 MET A C 1
ATOM 1757 O O . MET A 1 232 ? 0.583 8.254 2.802 1.00 91.19 232 MET A O 1
ATOM 1761 N N . PRO A 1 233 ? 1.147 8.684 4.954 1.00 91.12 233 PRO A N 1
ATOM 1762 C CA . PRO A 1 233 ? 0.041 9.590 5.166 1.00 91.12 233 PRO A CA 1
ATOM 1763 C C . PRO A 1 233 ? 0.324 10.951 4.500 1.00 91.12 233 PRO A C 1
ATOM 1765 O O . PRO A 1 233 ? 1.484 11.328 4.309 1.00 91.12 233 PRO A O 1
ATOM 1768 N N . GLN A 1 234 ? -0.725 11.688 4.141 1.00 90.38 234 GLN A N 1
ATOM 1769 C CA . GLN A 1 234 ? -0.614 13.046 3.613 1.00 90.38 234 GLN A CA 1
ATOM 1770 C C . GLN A 1 234 ? -0.057 13.987 4.683 1.00 90.38 234 GLN A C 1
ATOM 1772 O O . GLN A 1 234 ? -0.435 13.902 5.848 1.00 90.38 234 GLN A O 1
ATOM 1777 N N . SER A 1 235 ? 0.815 14.920 4.298 1.00 84.56 235 SER A N 1
ATOM 1778 C CA . SER A 1 235 ? 1.468 15.838 5.246 1.00 84.56 235 SER A CA 1
ATOM 1779 C C . SER A 1 235 ? 0.496 16.771 5.974 1.00 84.56 235 SER A C 1
ATOM 1781 O O . SER A 1 235 ? 0.757 17.165 7.108 1.00 84.56 235 SER A O 1
ATOM 1783 N N . ASN A 1 236 ? -0.624 17.112 5.336 1.00 87.12 236 ASN A N 1
ATOM 1784 C CA . ASN A 1 236 ? -1.690 17.947 5.889 1.00 87.12 236 ASN A CA 1
ATOM 1785 C C . ASN A 1 236 ? -2.741 17.154 6.687 1.00 87.12 236 ASN A C 1
ATOM 1787 O O . ASN A 1 236 ? -3.646 17.767 7.255 1.00 87.12 236 ASN A O 1
ATOM 1791 N N . ALA A 1 237 ? -2.651 15.821 6.732 1.00 90.31 237 ALA A N 1
ATOM 1792 C CA . ALA A 1 237 ? -3.583 15.002 7.491 1.00 90.31 237 ALA A CA 1
ATOM 1793 C C . ALA A 1 237 ? -3.284 15.049 8.999 1.00 90.31 237 ALA A C 1
ATOM 1795 O O . ALA A 1 237 ? -2.176 15.376 9.435 1.00 90.31 237 ALA A O 1
ATOM 1796 N N . ILE A 1 238 ? -4.291 14.710 9.804 1.00 91.75 238 ILE A N 1
ATOM 1797 C CA . ILE A 1 238 ? -4.203 14.670 11.267 1.00 91.75 238 ILE A CA 1
ATOM 1798 C C . ILE A 1 238 ? -4.317 13.218 11.720 1.00 91.75 238 ILE A C 1
ATOM 1800 O O . ILE A 1 238 ? -5.288 12.537 11.401 1.00 91.75 238 ILE A O 1
ATOM 1804 N N . LEU A 1 239 ? -3.337 12.758 12.493 1.00 90.12 239 LEU A N 1
ATOM 1805 C CA . LEU A 1 239 ? -3.381 11.467 13.166 1.00 90.12 239 LEU A CA 1
ATOM 1806 C C . LEU A 1 239 ? -4.225 11.607 14.434 1.00 90.12 239 LEU A C 1
ATOM 1808 O O . LEU A 1 239 ? -3.771 12.175 15.424 1.00 90.12 239 LEU A O 1
ATOM 1812 N N . ASP A 1 240 ? -5.455 11.094 14.400 1.00 89.88 240 ASP A N 1
ATOM 1813 C CA . ASP A 1 240 ? -6.370 11.087 15.544 1.00 89.88 240 ASP A CA 1
ATOM 1814 C C . ASP A 1 240 ? -6.786 9.656 15.912 1.00 89.88 240 ASP A C 1
ATOM 1816 O O . ASP A 1 240 ? -7.397 8.927 15.128 1.00 89.88 240 ASP A O 1
ATOM 1820 N N . CYS A 1 241 ? -6.486 9.259 17.149 1.00 88.44 241 CYS A N 1
ATOM 1821 C CA . CYS A 1 241 ? -6.854 7.956 17.701 1.00 88.44 241 CYS A CA 1
ATOM 1822 C C . CYS A 1 241 ? -8.288 7.913 18.262 1.00 88.44 241 CYS A C 1
ATOM 1824 O O . CYS A 1 241 ? -8.721 6.874 18.769 1.00 88.44 241 CYS A O 1
ATOM 1826 N N . SER A 1 242 ? -9.053 9.006 18.192 1.00 88.31 242 SER A N 1
ATOM 1827 C CA . SER A 1 242 ? -10.430 9.061 18.695 1.00 88.31 242 SER A CA 1
ATOM 1828 C C . SER A 1 242 ? -11.349 7.991 18.093 1.00 88.31 242 SER A C 1
ATOM 1830 O O . SER A 1 242 ? -12.028 7.336 18.884 1.00 88.31 242 SER A O 1
ATOM 1832 N N . PRO A 1 243 ? -11.335 7.697 16.775 1.00 88.62 243 PRO A N 1
ATOM 1833 C CA . PRO A 1 243 ? -12.132 6.604 16.210 1.00 88.62 243 PRO A CA 1
ATOM 1834 C C . PRO A 1 243 ? -11.794 5.233 16.814 1.00 88.62 243 PRO A C 1
ATOM 1836 O O . PRO A 1 243 ? -12.689 4.426 17.062 1.00 88.62 243 PRO A O 1
ATOM 1839 N N . ILE A 1 244 ? -10.513 4.987 17.108 1.00 89.44 244 ILE A N 1
ATOM 1840 C CA . ILE A 1 244 ? -10.023 3.745 17.727 1.00 89.44 244 ILE A CA 1
ATOM 1841 C C . ILE A 1 244 ? -10.515 3.642 19.175 1.00 89.44 244 ILE A C 1
ATOM 1843 O O . ILE A 1 244 ? -11.023 2.600 19.593 1.00 89.44 244 ILE A O 1
ATOM 1847 N N . ARG A 1 245 ? -10.454 4.747 19.924 1.00 88.44 245 ARG A N 1
ATOM 1848 C CA . ARG A 1 245 ? -11.002 4.832 21.283 1.00 88.44 245 ARG A CA 1
ATOM 1849 C C . ARG A 1 245 ? -12.519 4.622 21.304 1.00 88.44 245 ARG A C 1
ATOM 1851 O O . ARG A 1 245 ? -13.014 3.869 22.137 1.00 88.44 245 ARG A O 1
ATOM 1858 N N . THR A 1 246 ? -13.259 5.224 20.372 1.00 89.25 246 THR A N 1
ATOM 1859 C CA . THR A 1 246 ? -14.715 5.034 20.235 1.00 89.25 246 THR A CA 1
ATOM 1860 C C . THR A 1 246 ? -15.079 3.596 19.864 1.00 89.25 246 THR A C 1
ATOM 1862 O O . THR A 1 246 ? -16.110 3.096 20.307 1.00 89.25 246 THR A O 1
ATOM 1865 N N . ALA A 1 247 ? -14.220 2.896 19.118 1.00 90.06 247 ALA A N 1
ATOM 1866 C CA . ALA A 1 247 ? -14.370 1.468 18.835 1.00 90.06 247 ALA A CA 1
ATOM 1867 C C . ALA A 1 247 ? -14.095 0.555 20.053 1.00 90.06 247 ALA A C 1
ATOM 1869 O O . ALA A 1 247 ? -14.263 -0.663 19.957 1.00 90.06 247 ALA A O 1
ATOM 1870 N N . GLY A 1 248 ? -13.722 1.131 21.204 1.00 88.69 248 GLY A N 1
ATOM 1871 C CA . GLY A 1 248 ? -13.557 0.435 22.481 1.00 88.69 248 GLY A CA 1
ATOM 1872 C C . GLY A 1 248 ? -12.121 0.024 22.807 1.00 88.69 248 GLY A C 1
ATOM 1873 O O . GLY A 1 248 ?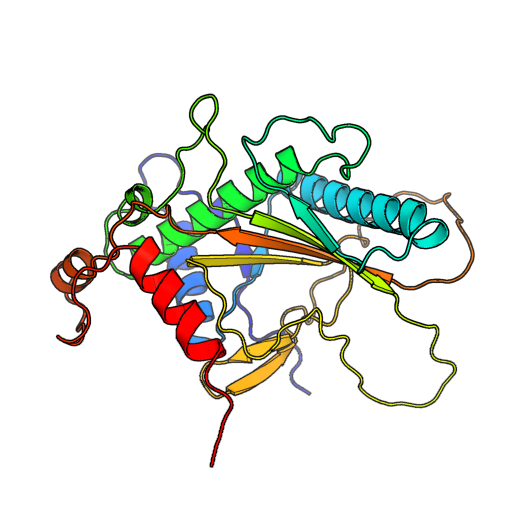 -11.915 -0.726 23.759 1.00 88.69 248 GLY A O 1
ATOM 1874 N N . HIS A 1 249 ? -11.128 0.491 22.045 1.00 89.31 249 HIS A N 1
ATOM 1875 C CA . HIS A 1 249 ? -9.719 0.202 22.322 1.00 89.31 249 HIS A CA 1
ATOM 1876 C C . HIS A 1 249 ? -9.139 1.175 23.352 1.00 89.31 249 HIS A C 1
ATOM 1878 O O . HIS A 1 249 ? -9.445 2.370 23.355 1.00 89.31 249 HIS A O 1
ATOM 1884 N N . VAL A 1 250 ? -8.264 0.666 24.219 1.00 90.38 250 VAL A N 1
ATOM 1885 C CA . VAL A 1 250 ? -7.586 1.473 25.240 1.00 90.38 250 VAL A CA 1
ATOM 1886 C C . VAL A 1 250 ? -6.402 2.190 24.601 1.00 90.38 250 VAL A C 1
ATOM 1888 O O . VAL A 1 250 ? -5.393 1.568 24.280 1.00 90.38 250 VAL A O 1
ATOM 1891 N N . ILE A 1 251 ? -6.529 3.504 24.432 1.00 88.31 251 ILE A N 1
ATOM 1892 C CA . ILE A 1 251 ? -5.463 4.370 23.926 1.00 88.31 251 ILE A CA 1
ATOM 1893 C C . ILE A 1 251 ? -4.941 5.240 25.077 1.00 88.31 251 ILE A C 1
ATOM 1895 O O . ILE A 1 251 ? -5.752 5.893 25.745 1.00 88.31 251 ILE A O 1
ATOM 1899 N N . PRO A 1 252 ? -3.619 5.266 25.334 1.00 88.50 252 PRO A N 1
ATOM 1900 C CA . PRO A 1 252 ? -3.029 6.152 26.332 1.00 88.50 252 PRO A CA 1
ATOM 1901 C C . PRO A 1 252 ? -3.384 7.622 26.087 1.00 88.50 252 PRO A C 1
ATOM 1903 O O . PRO A 1 252 ? -3.409 8.085 24.950 1.00 88.50 252 PRO A O 1
ATOM 1906 N N . GLN A 1 253 ? -3.609 8.377 27.165 1.00 82.56 253 GLN A N 1
ATOM 1907 C CA . GLN A 1 253 ? -3.988 9.796 27.084 1.00 82.56 253 GLN A CA 1
ATOM 1908 C C . GLN A 1 253 ? -2.902 10.690 26.465 1.00 82.56 253 GLN A C 1
ATOM 1910 O O . GLN A 1 253 ? -3.199 11.811 26.066 1.00 82.56 253 GLN A O 1
ATOM 1915 N N . SER A 1 254 ? -1.664 10.197 26.362 1.00 86.50 254 SER A N 1
ATOM 1916 C CA . SER A 1 254 ? -0.558 10.875 25.683 1.00 86.50 254 SER A CA 1
ATOM 1917 C C . SER A 1 254 ? -0.753 10.989 24.168 1.00 86.50 254 SER A C 1
ATOM 1919 O O . SER A 1 254 ? -0.141 11.854 23.550 1.00 86.50 254 SER A O 1
ATOM 1921 N N . TYR A 1 255 ? -1.593 10.144 23.558 1.00 85.62 255 TYR A N 1
ATOM 1922 C CA . TYR A 1 255 ? -1.890 10.211 22.126 1.00 85.62 255 TYR A CA 1
ATOM 1923 C C . TYR A 1 255 ? -2.989 11.240 21.858 1.00 85.62 255 TYR A C 1
ATOM 1925 O O . TYR A 1 255 ? -4.178 10.914 21.797 1.00 85.62 255 TYR A O 1
ATOM 1933 N N . VAL A 1 256 ? -2.571 12.496 21.719 1.00 88.69 256 VAL A N 1
ATOM 1934 C CA . VAL A 1 256 ? -3.414 13.609 21.268 1.00 88.69 256 VAL A CA 1
ATOM 1935 C C . VAL A 1 256 ? -3.358 13.746 19.742 1.00 88.69 256 VAL A C 1
ATOM 1937 O O . VAL A 1 256 ? -2.375 13.311 19.140 1.00 88.69 256 VAL A O 1
ATOM 1940 N N . PRO A 1 257 ? -4.382 14.343 19.100 1.00 91.44 257 PRO A N 1
ATOM 1941 C CA . PRO A 1 257 ? -4.340 14.608 17.668 1.00 91.44 257 PRO A CA 1
ATOM 1942 C C . PRO A 1 257 ? -3.099 15.422 17.281 1.00 91.44 257 PRO A C 1
ATOM 1944 O O . PRO A 1 257 ? -2.855 16.484 17.854 1.00 91.44 257 PRO A O 1
ATOM 1947 N N . ILE A 1 258 ? -2.335 14.930 16.307 1.00 92.56 258 ILE A N 1
ATOM 1948 C CA . ILE A 1 258 ? -1.098 15.555 15.818 1.00 92.56 258 ILE A CA 1
ATOM 1949 C C . ILE A 1 258 ? -1.113 15.597 14.289 1.00 92.56 258 ILE A C 1
ATOM 1951 O O . ILE A 1 258 ? -1.600 14.664 13.647 1.00 92.56 258 ILE A O 1
ATOM 1955 N N . SER A 1 259 ? -0.618 16.679 13.680 1.00 91.56 259 SER A N 1
ATOM 1956 C CA . SER A 1 259 ? -0.476 16.710 12.223 1.00 91.56 259 SER A CA 1
ATOM 1957 C C . SER A 1 259 ? 0.632 15.759 11.782 1.00 91.56 259 SER A C 1
ATOM 1959 O O . SER A 1 259 ? 1.649 15.599 12.460 1.00 91.56 259 SER A O 1
ATOM 1961 N N . VAL A 1 260 ? 0.454 15.139 10.619 1.00 89.69 260 VAL A N 1
ATOM 1962 C CA . VAL A 1 260 ? 1.467 14.252 10.037 1.00 89.69 260 VAL A CA 1
ATOM 1963 C C . VAL A 1 260 ? 2.778 14.998 9.818 1.00 89.69 260 VAL A C 1
ATOM 1965 O O . VAL A 1 260 ? 3.830 14.434 10.089 1.00 89.69 260 VAL A O 1
ATOM 1968 N N . SER A 1 261 ? 2.732 16.260 9.377 1.00 88.38 261 SER A N 1
ATOM 1969 C CA . SER A 1 261 ? 3.933 17.086 9.230 1.00 88.38 261 SER A CA 1
ATOM 1970 C C . SER A 1 261 ? 4.728 17.178 10.534 1.00 88.38 261 SER A C 1
ATOM 1972 O O . SER A 1 261 ? 5.897 16.820 10.547 1.00 88.38 261 SER A O 1
ATOM 1974 N N . GLN A 1 262 ? 4.070 17.552 11.638 1.00 88.94 262 GLN A N 1
ATOM 1975 C CA . GLN A 1 262 ? 4.720 17.708 12.937 1.00 88.94 262 GLN A CA 1
ATOM 1976 C C . GLN A 1 262 ? 5.280 16.375 13.431 1.00 88.94 262 GLN A C 1
ATOM 1978 O O . GLN A 1 262 ? 6.430 16.300 13.839 1.00 88.94 262 GLN A O 1
ATOM 1983 N N . PHE A 1 263 ? 4.486 15.307 13.336 1.00 87.19 263 PHE A N 1
ATOM 1984 C CA . PHE A 1 263 ? 4.911 13.976 13.759 1.00 87.19 263 PHE A CA 1
ATOM 1985 C C . PHE A 1 263 ? 6.146 13.487 12.987 1.00 87.19 263 PHE A C 1
ATOM 1987 O O . PHE A 1 263 ? 7.054 12.893 13.563 1.00 87.19 263 PHE A O 1
ATOM 1994 N N . MET A 1 264 ? 6.188 13.737 11.678 1.00 85.56 264 MET A N 1
ATOM 1995 C CA . MET A 1 264 ? 7.318 13.350 10.833 1.00 85.56 264 MET A CA 1
ATOM 1996 C C . MET A 1 264 ? 8.561 14.206 11.097 1.00 85.56 264 MET A C 1
ATOM 1998 O O . MET A 1 264 ? 9.670 13.674 11.029 1.00 85.56 264 MET A O 1
ATOM 2002 N N . ASP A 1 265 ? 8.381 15.488 11.421 1.00 85.94 265 ASP A N 1
ATOM 2003 C CA . ASP A 1 265 ? 9.466 16.389 11.812 1.00 85.94 265 ASP A CA 1
ATOM 2004 C C . ASP A 1 265 ? 10.064 15.960 13.165 1.00 85.94 265 ASP A C 1
ATOM 2006 O O . ASP A 1 265 ? 11.283 15.813 13.270 1.00 85.94 265 ASP A O 1
ATOM 2010 N N . ASP A 1 266 ? 9.231 15.626 14.155 1.00 83.94 266 ASP A N 1
ATOM 2011 C CA . ASP A 1 266 ? 9.667 15.120 15.467 1.00 83.94 266 ASP A CA 1
ATOM 2012 C C . ASP A 1 266 ? 10.449 13.795 15.327 1.00 83.94 266 ASP A C 1
ATOM 2014 O O . ASP A 1 266 ? 11.543 13.644 15.871 1.00 83.94 266 ASP A O 1
ATOM 2018 N N . LEU A 1 267 ? 9.951 12.864 14.498 1.00 77.50 267 LEU A N 1
ATOM 2019 C CA . LEU A 1 267 ? 10.647 11.613 14.151 1.00 77.50 267 LEU A CA 1
ATOM 2020 C C . LEU A 1 267 ? 11.960 11.820 13.382 1.00 77.50 267 LEU A C 1
ATOM 2022 O O . LEU A 1 267 ? 12.743 10.879 13.228 1.00 77.50 267 LEU A O 1
ATOM 2026 N N . SER A 1 268 ? 12.165 12.990 12.782 1.00 72.94 268 SER A N 1
ATOM 2027 C CA . SER A 1 268 ? 13.427 13.332 12.123 1.00 72.94 268 SER A CA 1
ATOM 2028 C C . SER A 1 268 ? 14.415 13.978 13.093 1.00 72.94 268 SER A C 1
ATOM 2030 O O . SER A 1 268 ? 15.602 13.681 13.016 1.00 72.94 268 SER A O 1
ATOM 2032 N N . ALA A 1 269 ? 13.924 14.772 14.048 1.00 62.03 269 ALA A N 1
ATOM 2033 C CA . ALA A 1 269 ? 14.737 15.438 15.061 1.00 62.03 269 ALA A CA 1
ATOM 2034 C C . ALA A 1 269 ? 15.332 14.460 16.090 1.00 62.03 269 ALA A C 1
ATOM 2036 O O . ALA A 1 269 ? 16.468 14.650 16.524 1.00 62.03 269 ALA A O 1
ATOM 2037 N N . ASP A 1 270 ? 14.611 13.388 16.433 1.00 57.44 270 ASP A N 1
ATOM 2038 C CA . ASP A 1 270 ? 15.107 12.345 17.346 1.00 57.44 270 ASP A CA 1
ATOM 2039 C C . ASP A 1 270 ? 16.287 11.534 16.767 1.00 57.44 270 ASP A C 1
ATOM 2041 O O . ASP A 1 270 ? 17.036 10.914 17.522 1.00 57.44 270 ASP A O 1
ATOM 2045 N N . GLU A 1 271 ? 16.502 11.550 15.445 1.00 54.94 271 GLU A N 1
ATOM 2046 C CA . GLU A 1 271 ? 17.636 10.859 14.805 1.00 54.94 271 GLU A CA 1
ATOM 2047 C C . GLU A 1 271 ? 18.922 11.701 14.756 1.00 54.94 271 GLU A C 1
ATOM 2049 O O . GLU A 1 271 ? 20.003 11.147 14.550 1.00 54.94 271 GLU A O 1
ATOM 2054 N N . ASP A 1 272 ? 18.824 13.012 15.008 1.00 45.47 272 ASP A N 1
ATOM 2055 C CA . ASP A 1 272 ? 19.954 13.953 15.039 1.00 45.47 272 ASP A CA 1
ATOM 2056 C C . ASP A 1 272 ? 20.567 14.127 16.441 1.00 45.47 272 ASP A C 1
ATOM 2058 O O . ASP A 1 272 ? 21.529 14.881 16.611 1.00 45.47 272 ASP A O 1
ATOM 2062 N N . VAL A 1 273 ? 20.065 13.420 17.460 1.00 39.28 273 VAL A N 1
ATOM 2063 C CA . VAL A 1 273 ? 20.705 13.391 18.780 1.00 39.28 273 VAL A CA 1
ATOM 2064 C C . VAL A 1 273 ? 21.853 12.374 18.732 1.00 39.28 273 VAL A C 1
ATOM 2066 O O . VAL A 1 273 ? 21.596 11.167 18.711 1.00 39.28 273 VAL A O 1
ATOM 2069 N N . PRO A 1 274 ? 23.138 12.793 18.721 1.00 40.19 274 PRO A N 1
ATOM 2070 C CA . PRO A 1 274 ? 24.222 11.839 18.875 1.00 40.19 274 PRO A CA 1
ATOM 2071 C C . PRO A 1 274 ? 24.031 11.156 20.225 1.00 40.19 274 PRO A C 1
ATOM 2073 O O . PRO A 1 274 ? 23.938 11.834 21.246 1.00 40.19 274 PRO A O 1
ATOM 2076 N N . ASN A 1 275 ? 23.961 9.824 20.223 1.00 39.56 275 ASN A N 1
ATOM 2077 C CA . ASN A 1 275 ? 24.009 9.004 21.430 1.00 39.56 275 ASN A CA 1
ATOM 2078 C C . ASN A 1 275 ? 25.245 9.393 22.257 1.00 39.56 275 ASN A C 1
ATOM 2080 O O . ASN A 1 275 ? 26.332 8.850 22.068 1.00 39.56 275 ASN A O 1
ATOM 2084 N N . SER A 1 276 ? 25.085 10.352 23.160 1.00 36.75 276 SER A N 1
ATOM 2085 C CA . SER A 1 276 ? 26.027 10.658 24.217 1.00 36.75 276 SER A CA 1
ATOM 2086 C C . SER A 1 276 ? 25.441 10.108 25.504 1.00 36.75 276 SER A C 1
ATOM 2088 O O . SER A 1 276 ? 24.560 10.738 26.090 1.00 36.75 276 SER A O 1
ATOM 2090 N N . LEU A 1 277 ? 25.907 8.918 25.878 1.00 33.81 277 LEU A N 1
ATOM 2091 C CA . LEU A 1 277 ? 26.337 8.529 27.224 1.00 33.81 277 LEU A CA 1
ATOM 2092 C C . LEU A 1 277 ? 27.035 7.165 27.150 1.00 33.81 277 LEU A C 1
ATOM 2094 O O . LEU A 1 277 ? 26.430 6.216 26.604 1.00 33.81 277 LEU A O 1
#

Radius of gyration: 20.28 Å; chains: 1; bounding box: 56×46×52 Å

Sequence (277 aa):
MPTSSPLVRVRLSDLVGYDGVQTDCYLRAVENLSGSLTRYNAVVIELGDEDRVLMRCGLESARMYFRTRGQNCGSNGFYKYRAGRALEDTDSSPPCMADVFRCMGKVARAALNAIARHLRLRSDAFNHLLDDNPLPANEASSSVLVASYLHMPLQKGKGAIGGGNITTNNESEKGLLTLISSDAAGLQVRDPNGRWYLADYGLRPAASYRAATDCTSTTANAGRSSLAFRLMPQSNAILDCSPIRTAGHVIPQSYVPISVSQFMDDLSADEDVPNSL

Secondary structure (DSSP, 8-state):
---S-SS-EEEHHHHS--TT---HHHHHHHHHHHHHHHHHS--EEEPPHHHHHHHHHHHHHHHHHHHHHHTTS---SEEEE-TTS--TTGGGSPTTHHHHHHHHHHHHHHHHHHHHHHTT--TTTTGGGS--SSPPTTPPPS-EEEEEEE------S---------S--S----SSEEEEEESSS--EEE-TTS-EEETTTT---TT-S---S-----S---PEEEEEEEEPPPTT-EE--HHHHHTT----TT---EEHHHHHHHHHHTTSS----

Foldseek 3Di:
DDQDFPAEEAELVLLPDDPDDNDPSVVVRLCSLVVRCQFFVDHHYHYDPVLLVLLVLQLVLLVVLCVVVVVPDPDPQKDKDWPLPPVPCVVNDRPSPVVNLVSVVSSVLSSQLSVCVVLVHHSCPCVLFAADVVHDHNDIGPKMKMKGKDWDAPDDDDDDPDQPPPDDDVQDQLAPDKDKDKQDFRDWGATPVRDIDGNCNPVDRSPPPPPDDDDPPDDDIDMMMMMMIGGHTDQAGKDDCVSSVVSPDDDDPVDDIDGSVVVSVVSVVVVPDPPDD